Protein AF-R6Z660-F1 (afdb_monomer)

Foldseek 3Di:
DDDDDDDDDDDDDDDDDDDDDDDDDDDDDDDDDDDDDDDDDDDDDDDDDDDDDDDDDDDDDPDDPPVLPVLPDPFDPDFFWKWKFFPPDPVGDIDIWDFQWKWKWFQDDPPDDPVCRVPTDIDTGHGDQLLQDDPVPADAAEFECPPVPQTTKIAMDTPDAFQKKKKFKDANVCRVPSVDHTPDIDMDRPDRTDGDHARIKIWIKGWHDPVCCVVNRMTIITITIHHHHYDDPVVPD

Sequence (237 aa):
MRKRTLTMSLLLLCLAFSASGCRKKSAAAEESRIETETTEENRTGMPEEKPGKSLEAEEETEEERKSTSTFSGQRFTEPPELTLTDSLSSQLNIVSLTSGNYSWKREPDRSQSELEKDQGICIEACGIHPLEQDEEKAEKIHIPDYNQMDGAPYTVSCPVMPDKITVTGWTAENLGKPESPAEETAVYEEGFLIQLKAGMVYELRAVWEEDKLSDRGFSGEAGYIFMTDGTSDTDAE

Nearest PDB structures (foldseek):
  5g56-assembly1_A  TM=3.881E-01  e=1.148E-01  Acetivibrio thermocellus
  5j7c-assembly1_C  TM=4.668E-01  e=4.594E-01  Homo sapiens
  8y31-assembly2_F  TM=3.548E-01  e=1.839E+00  Homo sapiens
  4q7u-assembly1_A  TM=2.023E-01  e=5.276E+00  Discosoma sp.

pLDDT: mean 72.09, std 26.25, range [26.19, 98.12]

Structure (mmCIF, N/CA/C/O backbone):
data_AF-R6Z660-F1
#
_entry.id   AF-R6Z660-F1
#
loop_
_atom_site.group_PDB
_atom_site.id
_atom_site.type_symbol
_atom_site.label_atom_id
_atom_site.label_alt_id
_atom_site.label_comp_id
_atom_site.label_asym_id
_atom_site.label_entity_id
_atom_site.label_seq_id
_atom_site.pdbx_PDB_ins_code
_atom_site.Cartn_x
_atom_site.Cartn_y
_atom_site.Cartn_z
_atom_site.occupancy
_atom_site.B_iso_or_equiv
_atom_site.auth_seq_id
_atom_site.auth_comp_id
_atom_site.auth_asym_id
_atom_site.auth_atom_id
_atom_site.pdbx_PDB_model_num
ATOM 1 N N . MET A 1 1 ? 33.480 40.408 28.318 1.00 41.44 1 MET A N 1
ATOM 2 C CA . MET A 1 1 ? 34.672 39.771 27.710 1.00 41.44 1 MET A CA 1
ATOM 3 C C . MET A 1 1 ? 34.935 38.434 28.399 1.00 41.44 1 MET A C 1
ATOM 5 O O . MET A 1 1 ? 35.269 38.443 29.575 1.00 41.44 1 MET A O 1
ATOM 9 N N . ARG A 1 2 ? 34.772 37.295 27.713 1.00 41.62 2 ARG A N 1
ATOM 10 C CA . ARG A 1 2 ? 35.225 35.974 28.194 1.00 41.62 2 ARG A CA 1
ATOM 11 C C . ARG A 1 2 ? 36.262 35.443 27.204 1.00 41.62 2 ARG A C 1
ATOM 13 O O . ARG A 1 2 ? 36.036 35.505 25.999 1.00 41.62 2 ARG A O 1
ATOM 20 N N . LYS A 1 3 ? 37.424 35.030 27.712 1.00 48.44 3 LYS A N 1
ATOM 21 C CA . LYS A 1 3 ? 38.573 34.617 26.895 1.00 48.44 3 LYS A CA 1
ATOM 22 C C . LYS A 1 3 ? 38.351 33.196 26.373 1.00 48.44 3 LYS A C 1
ATOM 24 O O . LYS A 1 3 ? 37.911 32.337 27.130 1.00 48.44 3 LYS A O 1
ATOM 29 N N . ARG A 1 4 ? 38.669 32.965 25.097 1.00 55.97 4 ARG A N 1
ATOM 30 C CA . ARG A 1 4 ? 38.853 31.617 24.541 1.00 55.97 4 ARG A CA 1
ATOM 31 C C . ARG A 1 4 ? 40.215 31.089 24.996 1.00 55.97 4 ARG A C 1
ATOM 33 O O . ARG A 1 4 ? 41.182 31.850 24.983 1.00 55.97 4 ARG A O 1
ATOM 40 N N . THR A 1 5 ? 40.295 29.802 25.307 1.00 54.34 5 THR A N 1
ATOM 41 C CA . THR A 1 5 ? 41.560 29.064 25.429 1.00 54.34 5 THR A CA 1
ATOM 42 C C . THR A 1 5 ? 41.487 27.838 24.523 1.00 54.34 5 THR A C 1
ATOM 44 O O . THR A 1 5 ? 40.398 27.362 24.207 1.00 54.34 5 THR A O 1
ATOM 47 N N . LEU A 1 6 ? 42.641 27.408 24.024 1.00 45.84 6 LEU A N 1
ATOM 48 C CA . LEU A 1 6 ? 42.793 26.584 22.826 1.00 45.84 6 LEU A CA 1
ATOM 49 C C . LEU A 1 6 ? 43.503 25.255 23.174 1.00 45.84 6 LEU A C 1
ATOM 51 O O . LEU A 1 6 ? 44.203 25.209 24.177 1.00 45.84 6 LEU A O 1
ATOM 55 N N . THR A 1 7 ? 43.397 24.285 22.255 1.00 44.03 7 THR A N 1
ATOM 56 C CA . THR A 1 7 ? 44.303 23.138 21.978 1.00 44.03 7 THR A CA 1
ATOM 57 C C . THR A 1 7 ? 44.160 21.775 22.686 1.00 44.03 7 THR A C 1
ATOM 59 O O . THR A 1 7 ? 43.730 21.641 23.824 1.00 44.03 7 THR A O 1
ATOM 62 N N . MET A 1 8 ? 44.654 20.782 21.921 1.00 39.06 8 MET A N 1
ATOM 63 C CA . MET A 1 8 ? 45.220 19.470 22.287 1.00 39.06 8 MET A CA 1
ATOM 64 C C . MET A 1 8 ? 44.282 18.268 22.476 1.00 39.06 8 MET A C 1
ATOM 66 O O . MET A 1 8 ? 43.997 17.817 23.576 1.00 39.06 8 MET A O 1
ATOM 70 N N . SER A 1 9 ? 43.924 17.685 21.325 1.00 42.34 9 SER A N 1
ATOM 71 C CA . SER A 1 9 ? 44.309 16.316 20.922 1.00 42.34 9 SER A CA 1
ATOM 72 C C . SER A 1 9 ? 44.830 15.370 22.018 1.00 42.34 9 SER A C 1
ATOM 74 O O . SER A 1 9 ? 45.900 15.607 22.581 1.00 42.34 9 SER A O 1
ATOM 76 N N . LEU A 1 10 ? 44.164 14.221 22.172 1.00 46.12 10 LEU A N 1
ATOM 77 C CA . LEU A 1 10 ? 44.784 12.999 22.682 1.00 46.12 10 LEU A CA 1
ATOM 78 C C . LEU A 1 10 ? 44.225 11.770 21.946 1.00 46.12 10 LEU A C 1
ATOM 80 O O . LEU A 1 10 ? 43.080 11.372 22.145 1.00 46.12 10 LEU A O 1
ATOM 84 N N . LEU A 1 11 ? 45.059 11.174 21.095 1.00 47.12 11 LEU A N 1
ATOM 85 C CA . LEU A 1 11 ? 44.859 9.833 20.542 1.00 47.12 11 LEU A CA 1
ATOM 86 C C . LEU A 1 11 ? 45.066 8.804 21.660 1.00 47.12 11 LEU A C 1
ATOM 88 O O . LEU A 1 11 ? 46.094 8.845 22.335 1.00 47.12 11 LEU A O 1
ATOM 92 N N . LEU A 1 12 ? 44.138 7.858 21.824 1.00 48.84 12 LEU A N 1
ATOM 93 C CA . LEU A 1 12 ? 44.331 6.714 22.716 1.00 48.84 12 LEU A CA 1
ATOM 94 C C . LEU A 1 12 ? 43.860 5.423 22.040 1.00 48.84 12 LEU A C 1
ATOM 96 O O . LEU A 1 12 ? 42.677 5.199 21.801 1.00 48.84 12 LEU A O 1
ATOM 100 N N . LEU A 1 13 ? 44.850 4.607 21.685 1.00 43.12 13 LEU A N 1
ATOM 101 C CA . LEU A 1 13 ? 44.735 3.351 20.957 1.00 43.12 13 LEU A CA 1
ATOM 102 C C . LEU A 1 13 ? 44.661 2.192 21.963 1.00 43.12 13 LEU A C 1
ATOM 104 O O . LEU A 1 13 ? 45.653 1.937 22.639 1.00 43.12 13 LEU A O 1
ATOM 108 N N . CYS A 1 14 ? 43.533 1.480 22.042 1.00 35.50 14 CYS A N 1
ATOM 109 C CA . CYS A 1 14 ? 43.388 0.271 22.865 1.00 35.50 14 CYS A CA 1
ATOM 110 C C . CYS A 1 14 ? 42.319 -0.680 22.294 1.00 35.50 14 CYS A C 1
ATOM 112 O O . CYS A 1 14 ? 41.145 -0.542 22.620 1.00 35.50 14 CYS A O 1
ATOM 114 N N . LEU A 1 15 ? 42.722 -1.689 21.515 1.00 40.47 15 LEU A N 1
ATOM 115 C CA . LEU A 1 15 ? 41.955 -2.932 21.357 1.00 40.47 15 LEU A CA 1
ATOM 116 C C . LEU A 1 15 ? 42.919 -4.120 21.346 1.00 40.47 15 LEU A C 1
ATOM 118 O O . LEU A 1 15 ? 43.818 -4.198 20.512 1.00 40.47 15 LEU A O 1
ATOM 122 N N . ALA A 1 16 ? 42.735 -5.028 22.304 1.00 42.47 16 ALA A N 1
ATOM 123 C CA . ALA A 1 16 ? 43.595 -6.180 22.529 1.00 42.47 16 ALA A CA 1
ATOM 124 C C . ALA A 1 16 ? 42.763 -7.382 23.016 1.00 42.47 16 ALA A C 1
ATOM 126 O O . ALA A 1 16 ? 42.064 -7.282 24.016 1.00 42.47 16 ALA A O 1
ATOM 127 N N . PHE A 1 17 ? 42.899 -8.502 22.299 1.00 36.19 17 PHE A N 1
ATOM 128 C CA . PHE A 1 17 ? 42.606 -9.894 22.682 1.00 36.19 17 PHE A CA 1
ATOM 129 C C . PHE A 1 17 ? 41.217 -10.298 23.240 1.00 36.19 17 PHE A C 1
ATOM 131 O O . PHE A 1 17 ? 40.915 -10.165 24.418 1.00 36.19 17 PHE A O 1
ATOM 138 N N . SER A 1 18 ? 40.467 -10.985 22.367 1.00 41.44 18 SER A N 1
ATOM 139 C CA . SER A 1 18 ? 40.064 -12.405 22.503 1.00 41.44 18 SER A CA 1
ATOM 140 C C . SER A 1 18 ? 39.431 -12.936 23.805 1.00 41.44 18 SER A C 1
ATOM 142 O O . SER A 1 18 ? 40.117 -13.037 24.814 1.00 41.44 18 SER A O 1
ATOM 144 N N . ALA A 1 19 ? 38.240 -13.556 23.694 1.00 34.31 19 ALA A N 1
ATOM 145 C CA . ALA A 1 19 ? 38.045 -15.003 23.954 1.00 34.31 19 ALA A CA 1
ATOM 146 C C . ALA A 1 19 ? 36.574 -15.472 23.841 1.00 34.31 19 ALA A C 1
ATOM 148 O O . ALA A 1 19 ? 35.731 -15.043 24.623 1.00 34.31 19 ALA A O 1
ATOM 149 N N . SER A 1 20 ? 36.298 -16.437 22.951 1.00 39.62 20 SER A N 1
ATOM 150 C CA . SER A 1 20 ? 35.425 -17.621 23.154 1.00 39.62 20 SER A CA 1
ATOM 151 C C . SER A 1 20 ? 35.259 -18.372 21.818 1.00 39.62 20 SER A C 1
ATOM 153 O O . SER A 1 20 ? 35.074 -17.737 20.791 1.00 39.62 20 SER A O 1
ATOM 155 N N . GLY A 1 21 ? 35.319 -19.701 21.712 1.00 32.38 21 GLY A N 1
ATOM 156 C CA . GLY A 1 21 ? 35.638 -20.695 22.737 1.00 32.38 21 GLY A CA 1
ATOM 157 C C . GLY A 1 21 ? 34.612 -21.821 22.842 1.00 32.38 21 GLY A C 1
ATOM 158 O O . GLY A 1 21 ? 33.909 -21.896 23.840 1.00 32.38 21 GLY A O 1
ATOM 159 N N . CYS A 1 22 ? 34.588 -22.754 21.885 1.00 36.62 22 CYS A N 1
ATOM 160 C CA . CYS A 1 22 ? 34.112 -24.116 22.151 1.00 36.62 22 CYS A CA 1
ATOM 161 C C . CYS A 1 22 ? 34.829 -25.149 21.272 1.00 36.62 22 CYS A C 1
ATOM 163 O O . CYS A 1 22 ? 35.061 -24.936 20.086 1.00 36.62 22 CYS A O 1
ATOM 165 N N . ARG A 1 23 ? 35.224 -26.267 21.889 1.00 35.16 23 ARG A N 1
ATOM 166 C CA . ARG A 1 23 ? 35.963 -27.378 21.267 1.00 35.16 23 ARG A CA 1
ATOM 167 C C . ARG A 1 23 ? 35.025 -28.558 21.019 1.00 35.16 23 ARG A C 1
ATOM 169 O O . ARG A 1 23 ? 34.218 -28.852 21.895 1.00 35.16 23 ARG A O 1
ATOM 176 N N . LYS A 1 24 ? 35.277 -29.340 19.962 1.00 30.77 24 LYS A N 1
ATOM 177 C CA . LYS A 1 24 ? 35.086 -30.806 19.963 1.00 30.77 24 LYS A CA 1
ATOM 178 C C . LYS A 1 24 ? 36.003 -31.498 18.931 1.00 30.77 24 LYS A C 1
ATOM 180 O O . LYS A 1 24 ? 35.911 -31.259 17.736 1.00 30.77 24 LYS A O 1
ATOM 185 N N . LYS A 1 25 ? 36.894 -32.351 19.443 1.00 36.19 25 LYS A N 1
ATOM 186 C CA . LYS A 1 25 ? 37.544 -33.538 18.833 1.00 36.19 25 LYS A CA 1
ATOM 187 C C . LYS A 1 25 ? 37.304 -34.670 19.862 1.00 36.19 25 LYS A C 1
ATOM 189 O O . LYS A 1 25 ? 37.118 -34.326 21.028 1.00 36.19 25 LYS A O 1
ATOM 194 N N . SER A 1 26 ? 37.305 -35.979 19.604 1.00 33.41 26 SER A N 1
ATOM 195 C CA . SER A 1 26 ? 37.478 -36.857 18.419 1.00 33.41 26 SER A CA 1
ATOM 196 C C . SER A 1 26 ? 36.407 -37.992 18.522 1.00 33.41 26 SER A C 1
ATOM 198 O O . SER A 1 26 ? 35.461 -37.796 19.277 1.00 33.41 26 SER A O 1
ATOM 200 N N . ALA A 1 27 ? 36.395 -39.160 17.859 1.00 30.28 27 ALA A N 1
ATOM 201 C CA . ALA A 1 27 ? 37.333 -39.907 16.998 1.00 30.28 27 ALA A CA 1
ATOM 202 C C . ALA A 1 27 ? 36.534 -40.743 15.948 1.00 30.28 27 ALA A C 1
ATOM 204 O O . ALA A 1 27 ? 35.311 -40.752 16.012 1.00 30.28 27 ALA A O 1
ATOM 205 N N . ALA A 1 28 ? 37.123 -41.192 14.832 1.00 31.48 28 ALA A N 1
ATOM 206 C CA . ALA A 1 28 ? 37.776 -42.499 14.573 1.00 31.48 28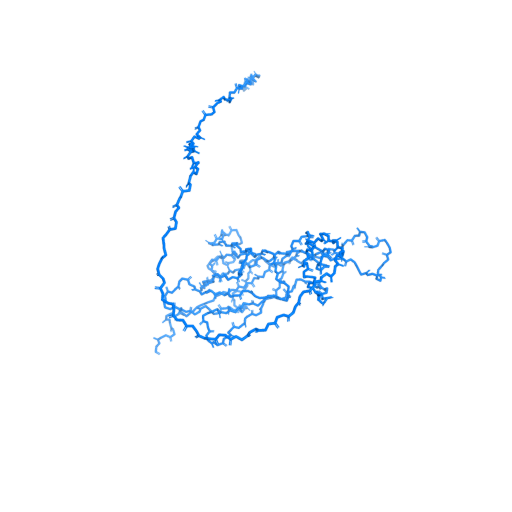 ALA A CA 1
ATOM 207 C C . ALA A 1 28 ? 36.855 -43.743 14.622 1.00 31.48 28 ALA A C 1
ATOM 209 O O . ALA A 1 28 ? 36.036 -43.889 15.523 1.00 31.48 28 ALA A O 1
ATOM 210 N N . ALA A 1 29 ? 37.014 -44.617 13.622 1.00 34.31 29 ALA A N 1
ATOM 211 C CA . ALA A 1 29 ? 36.163 -45.770 13.315 1.00 34.31 29 ALA A CA 1
ATOM 212 C C . ALA A 1 29 ? 36.739 -47.101 13.825 1.00 34.31 29 ALA A C 1
ATOM 214 O O . ALA A 1 29 ? 37.948 -47.187 14.013 1.00 34.31 29 ALA A O 1
ATOM 215 N N . GLU A 1 30 ? 35.902 -48.145 13.904 1.00 32.78 30 GLU A N 1
ATOM 216 C CA . GLU A 1 30 ? 36.299 -49.516 13.539 1.00 32.78 30 GLU A CA 1
ATOM 217 C C . GLU A 1 30 ? 35.074 -50.389 13.191 1.00 32.78 30 GLU A C 1
ATOM 219 O O . GLU A 1 30 ? 33.939 -50.061 13.542 1.00 32.78 30 GLU A O 1
ATOM 224 N N . GLU A 1 31 ? 35.303 -51.471 12.445 1.00 33.16 31 GLU A N 1
ATOM 225 C CA . GLU A 1 31 ? 34.290 -52.443 12.009 1.00 33.16 31 GLU A CA 1
ATOM 226 C C . GLU A 1 31 ? 33.792 -53.339 13.164 1.00 33.16 31 GLU A C 1
ATOM 228 O O . GLU A 1 31 ? 34.495 -53.550 14.151 1.00 33.16 31 GLU A O 1
ATOM 233 N N . SER A 1 32 ? 32.645 -54.013 12.996 1.00 30.23 32 SER A N 1
ATOM 234 C CA . SER A 1 32 ? 32.681 -55.475 12.775 1.00 30.23 32 SER A CA 1
ATOM 235 C C . SER A 1 32 ? 31.311 -56.174 12.710 1.00 30.23 32 SER A C 1
ATOM 237 O O . SER A 1 32 ? 30.398 -55.916 13.485 1.00 30.23 32 SER A O 1
ATOM 239 N N . ARG A 1 33 ? 31.295 -57.176 11.820 1.00 30.38 33 ARG A N 1
ATOM 240 C CA . ARG A 1 33 ? 30.637 -58.491 11.913 1.00 30.38 33 ARG A CA 1
ATOM 241 C C . ARG A 1 33 ? 29.116 -58.633 11.722 1.00 30.38 33 ARG A C 1
ATOM 243 O O . ARG A 1 33 ? 28.281 -58.171 12.486 1.00 30.38 33 ARG A O 1
ATOM 250 N N . ILE A 1 34 ? 28.833 -59.438 10.701 1.00 33.38 34 ILE A N 1
ATOM 251 C CA . ILE A 1 34 ? 27.563 -60.034 10.282 1.00 33.38 34 ILE A CA 1
ATOM 252 C C . ILE A 1 34 ? 27.260 -61.278 11.132 1.00 33.38 34 ILE A C 1
ATOM 254 O O . ILE A 1 34 ? 28.178 -62.066 11.361 1.00 33.38 34 ILE A O 1
ATOM 258 N N . GLU A 1 35 ? 25.985 -61.530 11.447 1.00 33.94 35 GLU A N 1
ATOM 259 C CA . GLU A 1 35 ? 25.430 -62.892 11.538 1.00 33.94 35 GLU A CA 1
ATOM 260 C C . GLU A 1 35 ? 24.076 -62.962 10.806 1.00 33.94 35 GLU A C 1
ATOM 262 O O . GLU A 1 35 ? 23.345 -61.973 10.721 1.00 33.94 35 GLU A O 1
ATOM 267 N N . THR A 1 36 ? 23.786 -64.122 10.212 1.00 28.66 36 THR A N 1
ATOM 268 C CA . THR A 1 36 ? 22.670 -64.378 9.284 1.00 28.66 36 THR A CA 1
ATOM 269 C C . THR A 1 36 ? 22.089 -65.770 9.515 1.00 28.66 36 THR A C 1
ATOM 271 O O . THR A 1 36 ? 22.847 -66.732 9.429 1.00 28.66 36 THR A O 1
ATOM 274 N N . GLU A 1 37 ? 20.766 -65.882 9.641 1.00 31.95 37 GLU A N 1
ATOM 275 C CA . GLU A 1 37 ? 19.977 -67.087 9.316 1.00 31.95 37 GLU A CA 1
ATOM 276 C C . GLU A 1 37 ? 18.647 -66.589 8.697 1.00 31.95 37 GLU A C 1
ATOM 278 O O . GLU A 1 37 ? 18.004 -65.723 9.285 1.00 31.95 37 GLU A O 1
ATOM 283 N N . THR A 1 38 ? 18.257 -66.825 7.435 1.00 27.64 38 THR A N 1
ATOM 284 C CA . THR A 1 38 ? 18.084 -68.034 6.587 1.00 27.64 38 THR A CA 1
ATOM 285 C C . THR A 1 38 ? 16.811 -68.847 6.844 1.00 27.64 38 THR A C 1
ATOM 287 O O . THR A 1 38 ? 16.780 -69.637 7.777 1.00 27.64 38 THR A O 1
ATOM 290 N N . THR A 1 39 ? 15.843 -68.701 5.925 1.00 26.19 39 THR A N 1
ATOM 291 C CA . THR A 1 39 ? 14.950 -69.737 5.343 1.00 26.19 39 THR A CA 1
ATOM 292 C C . THR A 1 39 ? 14.470 -69.134 4.001 1.00 26.19 39 THR A C 1
ATOM 294 O O . THR A 1 39 ? 13.865 -68.067 4.019 1.00 26.19 39 THR A O 1
ATOM 297 N N . GLU A 1 40 ? 14.978 -69.519 2.821 1.00 35.56 40 GLU A N 1
ATOM 298 C CA . GLU A 1 40 ? 14.576 -70.682 1.987 1.00 35.56 40 GLU A CA 1
ATOM 299 C C . GLU A 1 40 ? 13.073 -70.702 1.599 1.00 35.56 40 GLU A C 1
ATOM 301 O O . GLU A 1 40 ? 12.216 -70.422 2.424 1.00 35.56 40 GLU A O 1
ATOM 306 N N . GLU A 1 41 ? 12.639 -71.016 0.369 1.00 32.22 41 GLU A N 1
ATOM 307 C CA . GLU A 1 41 ? 13.339 -71.310 -0.895 1.00 32.22 41 GLU A CA 1
ATOM 308 C C . GLU A 1 41 ? 12.363 -71.146 -2.098 1.00 32.22 41 GLU A C 1
ATOM 310 O O . GLU A 1 41 ? 11.154 -71.309 -1.944 1.00 32.22 41 GLU A O 1
ATOM 315 N N . ASN A 1 42 ? 12.932 -70.999 -3.307 1.00 27.30 42 ASN A N 1
ATOM 316 C CA . ASN A 1 42 ? 12.422 -71.476 -4.614 1.00 27.30 42 ASN A CA 1
ATOM 317 C C . ASN A 1 42 ? 11.290 -70.678 -5.332 1.00 27.30 42 ASN A C 1
ATOM 319 O O . ASN A 1 42 ? 10.367 -70.178 -4.710 1.00 27.30 42 ASN A O 1
ATOM 323 N N . ARG A 1 43 ? 11.258 -70.538 -6.676 1.00 30.52 43 ARG A N 1
ATOM 324 C CA . ARG A 1 43 ? 11.961 -71.294 -7.739 1.00 30.52 43 ARG A CA 1
ATOM 325 C C . ARG A 1 43 ? 12.162 -70.502 -9.054 1.00 30.52 43 ARG A C 1
ATOM 327 O O . ARG A 1 43 ? 11.196 -70.138 -9.709 1.00 30.52 43 ARG A O 1
ATOM 334 N N . THR A 1 44 ? 13.436 -70.323 -9.420 1.00 26.69 44 THR A N 1
ATOM 335 C CA . THR A 1 44 ? 14.085 -70.568 -10.738 1.00 26.69 44 THR A CA 1
ATOM 336 C C . THR A 1 44 ? 13.491 -70.034 -12.059 1.00 26.69 44 THR A C 1
ATOM 338 O O . THR A 1 44 ? 12.403 -70.426 -12.468 1.00 26.69 44 THR A O 1
ATOM 341 N N . GLY A 1 45 ? 14.324 -69.324 -12.842 1.00 28.94 45 GLY A N 1
ATOM 342 C CA . GLY A 1 45 ? 14.076 -69.049 -14.269 1.00 28.94 45 GLY A CA 1
ATOM 343 C C . GLY A 1 45 ? 15.096 -68.118 -14.952 1.00 28.94 45 GLY A C 1
ATOM 344 O O . GLY A 1 45 ? 14.766 -66.981 -15.261 1.00 28.94 45 GLY A O 1
ATOM 345 N N . MET A 1 46 ? 16.318 -68.596 -15.21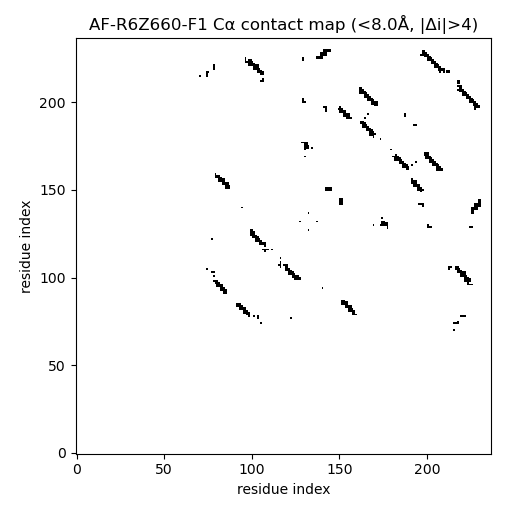1 1.00 36.62 46 MET A N 1
ATOM 346 C CA . MET A 1 46 ? 17.331 -67.959 -16.087 1.00 36.62 46 MET A CA 1
ATOM 347 C C . MET A 1 46 ? 17.873 -69.040 -17.051 1.00 36.62 46 MET A C 1
ATOM 349 O O . MET A 1 46 ? 17.739 -70.218 -16.698 1.00 36.62 46 MET A O 1
ATOM 353 N N . PRO A 1 47 ? 18.439 -68.712 -18.238 1.00 45.28 47 PRO A N 1
ATOM 354 C CA . PRO A 1 47 ? 19.857 -68.301 -18.279 1.00 45.28 47 PRO A CA 1
ATOM 355 C C . PRO A 1 47 ? 20.306 -67.359 -19.438 1.00 45.28 47 PRO A C 1
ATOM 357 O O . PRO A 1 47 ? 19.579 -67.169 -20.404 1.00 45.28 47 PRO A O 1
ATOM 360 N N . GLU A 1 48 ? 21.557 -66.870 -19.315 1.00 30.30 48 GLU A N 1
ATOM 361 C CA . GLU A 1 48 ? 22.537 -66.515 -20.387 1.00 30.30 48 GLU A CA 1
ATOM 362 C C . GLU A 1 48 ? 22.220 -65.348 -21.377 1.00 30.30 48 GLU A C 1
ATOM 364 O O . GLU A 1 48 ? 21.071 -65.050 -21.668 1.00 30.30 48 GLU A O 1
ATOM 369 N N . GLU A 1 49 ? 23.176 -64.562 -21.912 1.00 28.25 49 GLU A N 1
ATOM 370 C CA . GLU A 1 49 ? 24.656 -64.570 -21.838 1.00 28.25 49 GLU A CA 1
ATOM 371 C C . GLU A 1 49 ? 25.272 -63.140 -22.000 1.00 28.25 49 GLU A C 1
ATOM 373 O O . GLU A 1 49 ? 24.586 -62.179 -22.344 1.00 28.25 49 GLU A O 1
ATOM 378 N N . LYS A 1 5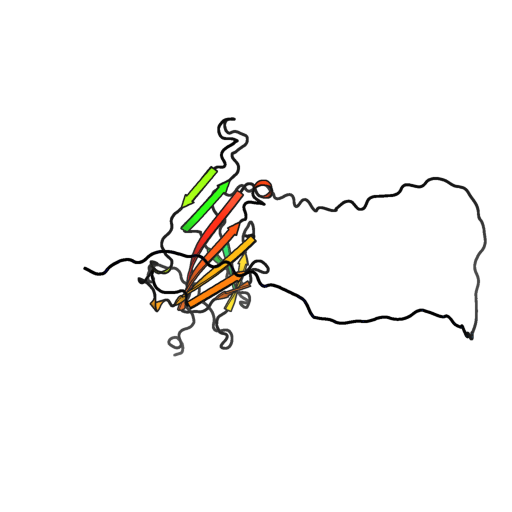0 ? 26.583 -62.988 -21.741 1.00 31.77 50 LYS A N 1
ATOM 379 C CA . LYS A 1 50 ? 27.450 -61.779 -21.926 1.00 31.77 50 LYS A CA 1
ATOM 380 C C . LYS A 1 50 ? 28.408 -62.011 -23.142 1.00 31.77 50 LYS A C 1
ATOM 382 O O . LYS A 1 50 ? 28.266 -63.077 -23.732 1.00 31.77 50 LYS A O 1
ATOM 387 N N . PRO A 1 51 ? 29.446 -61.190 -23.501 1.00 38.69 51 PRO A N 1
ATOM 388 C CA . PRO A 1 51 ? 29.882 -59.830 -23.078 1.00 38.69 51 PRO A CA 1
ATOM 389 C C . PRO A 1 51 ? 30.336 -58.843 -24.216 1.00 38.69 51 PRO A C 1
ATOM 391 O O . PRO A 1 51 ? 30.637 -59.244 -25.334 1.00 38.69 51 PRO A O 1
ATOM 394 N N . GLY A 1 52 ? 30.614 -57.574 -23.853 1.00 26.42 52 GLY A N 1
ATOM 395 C CA . GLY A 1 52 ? 31.594 -56.680 -24.531 1.00 26.42 52 GLY A CA 1
ATOM 396 C C . GLY A 1 52 ? 31.033 -55.669 -25.560 1.00 26.42 52 GLY A C 1
ATOM 397 O O . GLY A 1 52 ? 30.006 -55.930 -26.164 1.00 26.42 52 GLY A O 1
ATOM 398 N N . LYS A 1 53 ? 31.660 -54.504 -25.830 1.00 28.33 53 LYS A N 1
ATOM 399 C CA . LYS A 1 53 ? 32.975 -53.985 -25.386 1.00 28.33 53 LYS A CA 1
ATOM 400 C C . LYS A 1 53 ? 33.128 -52.452 -25.631 1.00 28.33 53 LYS A C 1
ATOM 402 O O . LYS A 1 53 ? 33.119 -52.043 -26.781 1.00 28.33 53 LYS A O 1
ATOM 407 N N . SER A 1 54 ? 33.405 -51.696 -24.553 1.00 28.27 54 SER A N 1
ATOM 408 C CA . SER A 1 54 ? 34.164 -50.414 -24.431 1.00 28.27 54 SER A CA 1
ATOM 409 C C . SER A 1 54 ? 33.784 -49.114 -25.181 1.00 28.27 54 SER A C 1
ATOM 411 O O . SER A 1 54 ? 33.433 -49.159 -26.351 1.00 28.27 54 SER A O 1
ATOM 413 N N . LEU A 1 55 ? 34.153 -47.990 -24.530 1.00 31.48 55 LEU A N 1
ATOM 414 C CA . LEU A 1 55 ? 34.236 -46.587 -25.005 1.00 31.48 55 LEU A CA 1
ATOM 415 C C . LEU A 1 55 ? 32.874 -45.860 -25.086 1.00 31.48 55 LEU A C 1
ATOM 417 O O . LEU A 1 55 ? 31.889 -46.466 -25.487 1.00 31.48 55 LEU A O 1
ATOM 421 N N . GLU A 1 56 ? 32.724 -44.600 -24.664 1.00 34.12 56 GLU A N 1
ATOM 422 C CA . GLU A 1 56 ? 33.697 -43.579 -24.216 1.00 34.12 56 GLU A CA 1
ATOM 423 C C . GLU A 1 56 ? 33.126 -42.756 -23.035 1.00 34.12 56 GLU A C 1
ATOM 425 O O . GLU A 1 56 ? 31.963 -42.927 -22.670 1.00 34.12 56 GLU A O 1
ATOM 430 N N . ALA A 1 57 ? 33.953 -41.925 -22.393 1.00 38.09 57 ALA A N 1
ATOM 431 C CA . ALA A 1 57 ? 33.543 -41.073 -21.274 1.00 38.09 57 ALA A CA 1
ATOM 432 C C . ALA A 1 57 ? 33.307 -39.634 -21.745 1.00 38.09 57 ALA A C 1
ATOM 434 O O . ALA A 1 57 ? 34.166 -39.088 -22.431 1.00 38.09 57 ALA A O 1
ATOM 435 N N . GLU A 1 58 ? 32.214 -39.015 -21.298 1.00 38.50 58 GLU A N 1
ATOM 436 C CA . GLU A 1 58 ? 32.075 -37.558 -21.252 1.00 38.50 58 GLU A CA 1
ATOM 437 C C . GLU A 1 58 ? 31.566 -37.159 -19.859 1.00 38.50 58 GLU A C 1
ATOM 439 O O . GLU A 1 58 ? 30.735 -37.842 -19.253 1.00 38.50 58 GLU A O 1
ATOM 444 N N . GLU A 1 59 ? 32.171 -36.102 -19.331 1.00 32.53 59 GLU A N 1
ATOM 445 C CA . GLU A 1 59 ? 32.078 -35.595 -17.963 1.00 32.53 59 GLU A CA 1
ATOM 446 C C . GLU A 1 59 ? 31.587 -34.140 -18.046 1.00 32.53 59 GLU A C 1
ATOM 448 O O . GLU A 1 59 ? 31.889 -33.462 -19.027 1.00 32.53 59 GLU A O 1
ATOM 453 N N . GLU A 1 60 ? 30.892 -33.660 -17.007 1.00 32.19 60 GLU A N 1
ATOM 454 C CA . GLU A 1 60 ? 30.425 -32.263 -16.865 1.00 32.19 60 GLU A CA 1
ATOM 455 C C . GLU A 1 60 ? 29.316 -31.835 -17.879 1.00 32.19 60 GLU A C 1
ATOM 457 O O . GLU A 1 60 ? 29.167 -32.403 -18.954 1.00 32.19 60 GLU A O 1
ATOM 462 N N . THR A 1 61 ? 28.412 -30.887 -17.603 1.00 30.00 61 THR A N 1
ATOM 463 C CA . THR A 1 61 ? 28.258 -29.940 -16.484 1.00 30.00 61 THR A CA 1
ATOM 464 C C . THR A 1 61 ? 26.815 -29.910 -15.948 1.00 30.00 61 THR A C 1
ATOM 466 O O . THR A 1 61 ? 25.841 -29.999 -16.697 1.00 30.00 61 THR A O 1
ATOM 469 N N . GLU A 1 62 ? 26.659 -29.678 -14.640 1.00 44.91 62 GLU A N 1
ATOM 470 C CA . GLU A 1 62 ? 25.418 -29.123 -14.083 1.00 44.91 62 GLU A CA 1
ATOM 471 C C . GLU A 1 62 ? 25.374 -27.605 -14.340 1.00 44.91 62 GLU A C 1
ATOM 473 O O . GLU A 1 62 ? 25.692 -26.817 -13.452 1.00 44.91 62 GLU A O 1
ATOM 478 N N . GLU A 1 63 ? 24.965 -27.171 -15.537 1.00 34.06 63 GLU A N 1
ATOM 479 C CA . GLU A 1 63 ? 24.519 -25.783 -15.719 1.00 34.06 63 GLU A CA 1
ATOM 480 C C . GLU A 1 63 ? 23.001 -25.659 -15.561 1.00 34.06 63 GLU A C 1
ATOM 482 O O . GLU A 1 63 ? 22.193 -26.080 -16.390 1.00 34.06 63 GLU A O 1
ATOM 487 N N . GLU A 1 64 ? 22.643 -25.061 -14.427 1.00 39.41 64 GLU A N 1
ATOM 488 C CA . GLU A 1 64 ? 21.684 -23.966 -14.340 1.00 39.41 64 GLU A CA 1
ATOM 489 C C . GLU A 1 64 ? 20.455 -24.077 -15.261 1.00 39.41 64 GLU A C 1
ATOM 491 O O . GLU A 1 64 ? 20.333 -23.422 -16.299 1.00 39.41 64 GLU A O 1
ATOM 496 N N . ARG A 1 65 ? 19.432 -24.802 -14.788 1.00 40.78 65 ARG A N 1
ATOM 497 C CA . ARG A 1 65 ? 18.045 -24.549 -15.213 1.00 40.78 65 ARG A CA 1
ATOM 498 C C . ARG A 1 65 ? 17.570 -23.204 -14.658 1.00 40.78 65 ARG A C 1
ATOM 500 O O . ARG A 1 65 ? 16.644 -23.147 -13.848 1.00 40.78 65 ARG A O 1
ATOM 507 N N . LYS A 1 66 ? 18.193 -22.118 -15.121 1.00 36.50 66 LYS A N 1
ATOM 508 C CA . LYS A 1 66 ? 17.653 -20.768 -15.028 1.00 36.50 66 LYS A CA 1
ATOM 509 C C . LYS A 1 66 ? 16.380 -20.759 -15.853 1.00 36.50 66 LYS A C 1
ATOM 511 O O . LYS A 1 66 ? 16.411 -20.584 -17.068 1.00 36.50 66 LYS A O 1
ATOM 516 N N . SER A 1 67 ? 15.259 -21.003 -15.181 1.00 40.91 67 SER A N 1
ATOM 517 C CA . SER A 1 67 ? 13.929 -20.803 -15.736 1.00 40.91 67 SER A CA 1
ATOM 518 C C . SER A 1 67 ? 13.800 -19.333 -16.109 1.00 40.91 67 SER A C 1
ATOM 520 O O . SER A 1 67 ? 13.401 -18.506 -15.291 1.00 40.91 67 SER A O 1
ATOM 522 N N . THR A 1 68 ? 14.161 -19.004 -17.348 1.00 35.88 68 THR A N 1
ATOM 523 C CA . THR A 1 68 ? 13.837 -17.738 -17.990 1.00 35.88 68 THR A CA 1
ATOM 524 C C . THR A 1 68 ? 12.326 -17.684 -18.128 1.00 35.88 68 THR A C 1
ATOM 526 O O . THR A 1 68 ? 11.745 -18.075 -19.137 1.00 35.88 68 THR A O 1
ATOM 529 N N . SER A 1 69 ? 11.683 -17.230 -17.051 1.00 41.34 69 SER A N 1
ATOM 530 C CA . SER A 1 69 ? 10.303 -16.783 -17.075 1.00 41.34 69 SER A CA 1
ATOM 531 C C . SER A 1 69 ? 10.213 -15.739 -18.176 1.00 41.34 69 SER A C 1
ATOM 533 O O . SER A 1 69 ? 10.766 -14.645 -18.053 1.00 41.34 69 SER A O 1
ATOM 535 N N . THR A 1 70 ? 9.594 -16.114 -19.294 1.00 37.72 70 THR A N 1
ATOM 536 C CA . THR A 1 70 ? 9.380 -15.225 -20.432 1.00 37.72 70 THR A CA 1
ATOM 537 C C . THR A 1 70 ? 8.316 -14.215 -20.027 1.00 37.72 70 THR A C 1
ATOM 539 O O . THR A 1 70 ? 7.141 -14.358 -20.364 1.00 37.72 70 THR A O 1
ATOM 542 N N . PHE A 1 71 ? 8.733 -13.213 -19.251 1.00 47.66 71 PHE A N 1
ATOM 543 C CA . PHE A 1 71 ? 7.890 -12.111 -18.830 1.00 47.66 71 PHE A CA 1
ATOM 544 C C . PHE A 1 71 ? 7.398 -11.384 -20.081 1.00 47.66 71 PHE A C 1
ATOM 546 O O . PHE A 1 71 ? 8.178 -10.836 -20.864 1.00 47.66 71 PHE A O 1
ATOM 553 N N . SER A 1 72 ? 6.090 -11.443 -20.318 1.00 42.88 72 SER A N 1
ATOM 554 C CA . SER A 1 72 ? 5.480 -11.016 -21.571 1.00 42.88 72 SER A CA 1
ATOM 555 C C . SER A 1 72 ? 5.336 -9.495 -21.650 1.00 42.88 72 SER A C 1
ATOM 557 O O . SER A 1 72 ? 4.227 -8.975 -21.590 1.00 42.88 72 SER A O 1
ATOM 559 N N . GLY A 1 73 ? 6.459 -8.792 -21.819 1.00 50.56 73 GLY A N 1
ATOM 560 C CA . GLY A 1 73 ? 6.568 -7.505 -22.520 1.00 50.56 73 GLY A CA 1
ATOM 561 C C . GLY A 1 73 ? 5.745 -6.312 -22.018 1.00 50.56 73 GLY A C 1
ATOM 562 O O . GLY A 1 73 ? 5.741 -5.281 -22.693 1.00 50.56 73 GLY A O 1
ATOM 563 N N . GLN A 1 74 ? 5.051 -6.410 -20.882 1.00 58.41 74 GLN A N 1
ATOM 564 C CA . GLN A 1 74 ? 4.198 -5.338 -20.377 1.00 58.41 74 GLN A CA 1
ATOM 565 C C . GLN A 1 74 ? 5.058 -4.241 -19.739 1.00 58.41 74 GLN A C 1
ATOM 567 O O . GLN A 1 74 ? 5.361 -4.252 -18.550 1.00 58.41 74 GLN A O 1
ATOM 572 N N . ARG A 1 75 ? 5.476 -3.285 -20.572 1.00 64.88 75 ARG A N 1
ATOM 573 C CA . ARG A 1 75 ? 6.181 -2.074 -20.146 1.00 64.88 75 ARG A CA 1
ATOM 574 C C . ARG A 1 75 ? 5.203 -1.127 -19.465 1.00 64.88 75 ARG A C 1
ATOM 576 O O . ARG A 1 75 ? 4.387 -0.492 -20.128 1.00 64.88 75 ARG A O 1
ATOM 583 N N . PHE A 1 76 ? 5.308 -1.014 -18.149 1.00 73.00 76 PHE A N 1
ATOM 584 C CA . PHE A 1 76 ? 4.400 -0.194 -17.359 1.00 73.00 76 PHE A CA 1
ATOM 585 C C . PHE A 1 76 ? 4.664 1.314 -17.538 1.00 73.00 76 PHE A C 1
ATOM 587 O O . PHE A 1 76 ? 5.770 1.809 -17.289 1.00 73.00 76 PHE A O 1
ATOM 594 N N . THR A 1 77 ? 3.621 2.013 -18.012 1.00 81.88 77 THR A N 1
ATOM 595 C CA . THR A 1 77 ? 3.421 3.480 -18.142 1.00 81.88 77 THR A CA 1
ATOM 596 C C . THR A 1 77 ? 3.789 4.293 -16.898 1.00 81.88 77 THR A C 1
ATOM 598 O O . THR A 1 77 ? 4.365 5.379 -16.959 1.00 81.88 77 THR A O 1
ATOM 601 N N . GLU A 1 78 ? 3.449 3.689 -15.777 1.00 88.00 78 GLU A N 1
ATOM 602 C CA . GLU A 1 78 ? 3.238 4.227 -14.439 1.00 88.00 78 GLU A CA 1
ATOM 603 C C . GLU A 1 78 ? 3.192 3.004 -13.498 1.00 88.00 78 GLU A C 1
ATOM 605 O O . GLU A 1 78 ? 3.171 1.874 -14.007 1.00 88.00 78 GLU A O 1
ATOM 610 N N . PRO A 1 79 ? 3.178 3.161 -12.168 1.00 91.75 79 PRO A N 1
ATOM 611 C CA . PRO A 1 79 ? 3.067 2.018 -11.271 1.00 91.75 79 PRO A CA 1
ATOM 612 C C . PRO A 1 79 ? 1.810 1.176 -11.550 1.00 91.75 79 PRO A C 1
ATOM 614 O O . PRO A 1 79 ? 0.746 1.736 -11.823 1.00 91.75 79 PRO A O 1
ATOM 617 N N . PRO A 1 80 ? 1.906 -0.163 -11.495 1.00 93.00 80 PRO A N 1
ATOM 618 C CA . PRO A 1 80 ? 0.753 -1.039 -11.671 1.00 93.00 80 PRO A CA 1
ATOM 619 C C . PRO A 1 80 ? -0.266 -0.871 -10.535 1.00 93.00 80 PRO A C 1
ATOM 621 O O . PRO A 1 80 ? 0.101 -0.632 -9.390 1.00 93.00 80 PRO A O 1
ATOM 624 N N . GLU A 1 81 ? -1.548 -1.070 -10.836 1.00 95.12 81 GLU A N 1
ATOM 625 C CA . GLU A 1 81 ? -2.592 -1.167 -9.810 1.00 95.12 81 GLU A CA 1
ATOM 626 C C . GLU A 1 81 ? -2.304 -2.339 -8.854 1.00 95.12 81 GLU A C 1
ATOM 628 O O . GLU A 1 81 ? -1.968 -3.446 -9.294 1.00 95.12 81 GLU A O 1
ATOM 633 N N . LEU A 1 82 ? -2.447 -2.096 -7.549 1.00 95.44 82 LEU A N 1
ATOM 634 C CA . LEU A 1 82 ? -2.411 -3.142 -6.529 1.00 95.44 82 LEU A CA 1
ATOM 635 C C . LEU A 1 82 ? -3.828 -3.590 -6.197 1.00 95.44 82 LEU A C 1
ATOM 637 O O . LEU A 1 82 ? -4.762 -2.797 -6.211 1.00 95.44 82 LEU A O 1
ATOM 641 N N . THR A 1 83 ? -3.979 -4.853 -5.820 1.00 96.69 83 THR A N 1
ATOM 642 C CA . THR A 1 83 ? -5.237 -5.385 -5.293 1.00 96.69 83 THR A CA 1
ATOM 643 C C . THR A 1 83 ? -5.028 -5.935 -3.892 1.00 96.69 83 THR A C 1
ATOM 645 O O . THR A 1 83 ? -4.063 -6.656 -3.637 1.00 96.69 83 THR A O 1
ATOM 648 N N . LEU A 1 84 ? -5.931 -5.590 -2.978 1.00 96.81 84 LEU A N 1
ATOM 649 C CA . LEU A 1 84 ? -6.011 -6.148 -1.634 1.00 96.81 84 LEU A CA 1
ATOM 650 C C . LEU A 1 84 ? -7.157 -7.153 -1.591 1.00 96.81 84 LEU A C 1
ATOM 652 O O . LEU A 1 84 ? -8.288 -6.809 -1.926 1.00 96.81 84 LEU A O 1
ATOM 656 N N . THR A 1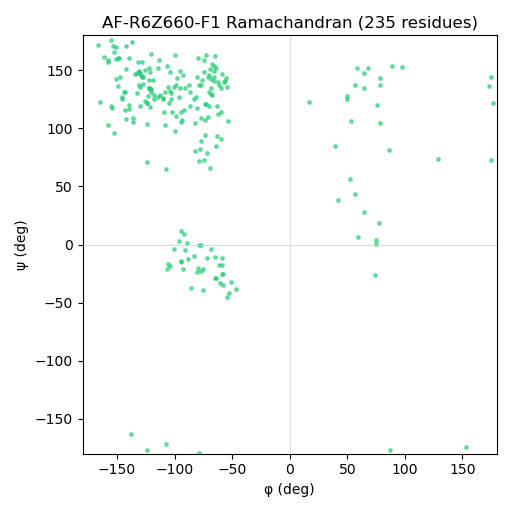 85 ? -6.873 -8.385 -1.174 1.00 96.00 85 THR A N 1
ATOM 657 C CA . THR A 1 85 ? -7.893 -9.427 -0.976 1.00 96.00 85 THR A CA 1
ATOM 658 C C . THR A 1 85 ? -7.927 -9.841 0.485 1.00 96.00 85 THR A C 1
ATOM 660 O O . THR A 1 85 ? -6.894 -10.231 1.029 1.00 96.00 85 THR A O 1
ATOM 663 N N . ASP A 1 86 ? -9.097 -9.776 1.117 1.00 94.88 86 ASP A N 1
ATOM 664 C CA . ASP A 1 86 ? -9.285 -10.293 2.476 1.00 94.88 86 ASP A CA 1
ATOM 665 C C . ASP A 1 86 ? -9.059 -11.813 2.483 1.00 94.88 86 ASP A C 1
ATOM 667 O O . ASP A 1 86 ? -9.752 -12.563 1.791 1.00 94.88 86 ASP A O 1
ATOM 671 N N . SER A 1 87 ? -8.069 -12.266 3.256 1.00 92.69 87 SER A N 1
ATOM 672 C CA . SER A 1 87 ? -7.614 -13.663 3.249 1.00 92.69 87 SER A CA 1
ATOM 673 C C . SER A 1 87 ? -8.469 -14.585 4.129 1.00 92.69 87 SER A C 1
ATOM 675 O O . SER A 1 87 ? -8.294 -15.804 4.082 1.00 92.69 87 SER A O 1
ATOM 677 N N . LEU A 1 88 ? -9.371 -14.023 4.941 1.00 92.62 88 LEU A N 1
ATOM 678 C CA . LEU A 1 88 ? -10.327 -14.751 5.783 1.00 92.62 88 LEU A CA 1
ATOM 679 C C . LEU A 1 88 ? -11.757 -14.691 5.217 1.00 92.62 88 LEU A C 1
ATOM 681 O O . LEU A 1 88 ? -12.603 -15.511 5.585 1.00 92.62 88 LEU A O 1
ATOM 685 N N . SER A 1 89 ? -12.039 -13.760 4.301 1.00 89.19 89 SER A N 1
ATOM 686 C CA . SER A 1 89 ? -13.339 -13.645 3.641 1.00 89.19 89 SER A CA 1
ATOM 687 C C . SER A 1 89 ? -13.619 -14.788 2.663 1.00 89.19 89 SER A C 1
ATOM 689 O O . SER A 1 89 ? -12.994 -14.932 1.613 1.00 89.19 89 SER A O 1
ATOM 691 N N . SER A 1 90 ? -14.692 -15.534 2.933 1.00 85.12 90 SER A N 1
ATOM 692 C CA . SER A 1 90 ? -15.265 -16.513 1.998 1.00 85.12 90 SER A CA 1
ATOM 693 C C . SER A 1 90 ? -15.922 -15.886 0.755 1.00 85.12 90 SER A C 1
ATOM 695 O O . SER A 1 90 ? -16.413 -16.625 -0.097 1.00 85.12 90 SER A O 1
ATOM 697 N N . GLN A 1 91 ? -16.000 -14.552 0.661 1.00 81.94 91 GLN A N 1
ATOM 698 C CA . GLN A 1 91 ? -16.689 -13.839 -0.425 1.00 81.94 91 GLN A CA 1
ATOM 699 C C . GLN A 1 91 ? -15.742 -13.306 -1.513 1.00 81.94 91 GLN A C 1
ATOM 701 O O . GLN A 1 91 ? -16.230 -12.817 -2.527 1.00 81.94 91 GLN A O 1
ATOM 706 N N . LEU A 1 92 ? -14.416 -13.450 -1.344 1.00 79.25 92 LEU A N 1
ATOM 707 C CA . LEU A 1 92 ? -13.391 -12.888 -2.241 1.00 79.25 92 LEU A CA 1
ATOM 708 C C . LEU A 1 92 ? -13.586 -11.378 -2.466 1.00 79.25 92 LEU A C 1
ATOM 710 O O . LEU A 1 92 ? -13.706 -10.903 -3.594 1.00 79.25 92 LEU A O 1
ATOM 714 N N . ASN A 1 93 ? -13.609 -10.623 -1.366 1.00 85.06 93 ASN A N 1
ATOM 715 C CA . ASN A 1 93 ? -13.641 -9.163 -1.410 1.00 85.06 93 ASN A CA 1
ATOM 716 C C . ASN A 1 93 ? -12.278 -8.648 -1.896 1.00 85.06 93 ASN A C 1
ATOM 718 O O . ASN A 1 93 ? -11.285 -8.761 -1.175 1.00 85.06 93 ASN A O 1
ATOM 722 N N . ILE A 1 94 ? -12.247 -8.111 -3.118 1.00 91.38 94 ILE A N 1
ATOM 723 C CA . ILE A 1 94 ? -11.060 -7.542 -3.765 1.00 91.38 94 ILE A CA 1
ATOM 724 C C . ILE A 1 94 ? -11.237 -6.025 -3.853 1.00 91.38 94 ILE A C 1
ATOM 726 O O . ILE A 1 94 ? -12.232 -5.557 -4.405 1.00 91.38 94 ILE A O 1
ATOM 730 N N . VAL A 1 95 ? -10.261 -5.270 -3.349 1.00 94.56 95 VAL A N 1
ATOM 731 C CA . VAL A 1 95 ? -10.189 -3.808 -3.479 1.00 94.56 95 VAL A CA 1
ATOM 732 C C . VAL A 1 95 ? -9.006 -3.432 -4.362 1.00 94.56 95 VAL A C 1
ATOM 734 O O . VAL A 1 95 ? -7.885 -3.866 -4.101 1.00 94.56 95 VAL A O 1
ATOM 737 N N . SER A 1 96 ? -9.249 -2.611 -5.380 1.00 95.31 96 SER A N 1
ATOM 738 C CA . SER A 1 96 ? -8.217 -2.038 -6.250 1.00 95.31 96 SER A CA 1
ATOM 739 C C . SER A 1 96 ? -7.656 -0.738 -5.674 1.00 95.31 96 SER A C 1
ATOM 741 O O . SER A 1 96 ? -8.407 0.122 -5.221 1.00 95.31 96 SER A O 1
ATOM 743 N N . LEU A 1 97 ? -6.335 -0.573 -5.737 1.00 94.94 97 LEU A N 1
ATOM 744 C CA . LEU A 1 97 ? -5.601 0.602 -5.278 1.00 94.94 97 LEU A CA 1
ATOM 745 C C . LEU A 1 97 ? -4.749 1.177 -6.412 1.00 94.94 97 LEU A C 1
ATOM 747 O O . LEU A 1 97 ? -3.840 0.521 -6.928 1.00 94.94 97 LEU A O 1
ATOM 751 N N . THR A 1 98 ? -4.992 2.441 -6.746 1.00 93.25 98 THR A N 1
ATOM 752 C CA . THR A 1 98 ? -4.189 3.213 -7.701 1.00 93.25 98 THR A CA 1
ATOM 753 C C . THR A 1 98 ? -3.172 4.085 -6.966 1.00 93.25 98 THR A C 1
ATOM 755 O O . THR A 1 98 ? -3.444 4.611 -5.885 1.00 93.25 98 THR A O 1
ATOM 758 N N . SER A 1 99 ? -1.969 4.235 -7.526 1.00 92.38 99 SER A N 1
ATOM 759 C CA . SER A 1 99 ? -0.952 5.099 -6.920 1.00 92.38 99 SER A CA 1
ATOM 760 C C . SER A 1 99 ? -1.195 6.564 -7.277 1.00 92.38 99 SER A C 1
ATOM 762 O O . SER A 1 99 ? -1.273 6.919 -8.452 1.00 92.38 99 SER A O 1
ATOM 764 N N . GLY A 1 100 ? -1.259 7.422 -6.258 1.00 86.44 100 GLY A N 1
ATOM 765 C CA . GLY A 1 100 ? -1.266 8.878 -6.427 1.00 86.44 100 GLY A CA 1
ATOM 766 C C . GLY A 1 100 ? 0.119 9.525 -6.324 1.00 86.44 100 GLY A C 1
ATOM 767 O O . GLY A 1 100 ? 0.262 10.691 -6.678 1.00 86.44 100 GLY A O 1
ATOM 768 N N . ASN A 1 101 ? 1.124 8.798 -5.824 1.00 91.94 101 ASN A N 1
ATOM 769 C CA . ASN A 1 101 ? 2.453 9.317 -5.499 1.00 91.94 101 ASN A CA 1
ATOM 770 C C . ASN A 1 101 ? 3.535 8.311 -5.912 1.00 91.94 101 ASN A C 1
ATOM 772 O O . ASN A 1 101 ? 3.564 7.216 -5.355 1.00 91.94 101 ASN A O 1
ATOM 776 N N . TYR A 1 102 ? 4.424 8.647 -6.847 1.00 94.31 102 TYR A N 1
ATOM 777 C CA . TYR A 1 102 ? 5.448 7.710 -7.319 1.00 94.31 102 TYR A CA 1
ATOM 778 C C . TYR A 1 102 ? 6.672 8.377 -7.951 1.00 94.31 102 TYR A C 1
ATOM 780 O O . TYR A 1 102 ? 6.588 9.478 -8.495 1.00 94.31 102 TYR A O 1
ATOM 788 N N . SER A 1 103 ? 7.788 7.645 -7.958 1.00 94.31 103 SER A N 1
ATOM 789 C CA . SER A 1 103 ? 8.953 7.903 -8.811 1.00 94.31 103 SER A CA 1
ATOM 790 C C . SER A 1 103 ? 9.248 6.640 -9.620 1.00 94.31 103 SER A C 1
ATOM 792 O O . SER A 1 103 ? 9.421 5.555 -9.064 1.00 94.31 103 SER A O 1
ATOM 794 N N . TRP A 1 104 ? 9.236 6.760 -10.947 1.00 93.44 104 TRP A N 1
ATOM 795 C CA . TRP A 1 104 ? 9.243 5.640 -11.886 1.00 93.44 104 TRP A CA 1
ATOM 796 C C . TRP A 1 104 ? 10.326 5.818 -12.942 1.00 93.44 104 TRP A C 1
ATOM 798 O O . TRP A 1 104 ? 10.453 6.886 -13.535 1.00 93.44 104 TRP A O 1
ATOM 808 N N . LYS A 1 105 ? 11.072 4.755 -13.232 1.00 91.31 105 LYS A N 1
ATOM 809 C CA . LYS A 1 105 ? 12.128 4.713 -14.243 1.00 91.31 105 LYS A CA 1
ATOM 810 C C . LYS A 1 105 ? 11.821 3.615 -15.255 1.00 91.31 105 LYS A C 1
ATOM 812 O O . LYS A 1 105 ? 11.492 2.492 -14.881 1.00 91.31 105 LYS A O 1
ATOM 817 N N . ARG A 1 106 ? 11.968 3.915 -16.545 1.00 86.75 106 ARG A N 1
ATOM 818 C CA . ARG A 1 106 ? 11.807 2.945 -17.640 1.00 86.75 106 ARG A CA 1
ATOM 819 C C . ARG A 1 106 ? 12.974 3.001 -18.612 1.00 86.75 106 ARG A C 1
ATOM 821 O O . ARG A 1 106 ? 13.528 4.071 -18.868 1.00 86.75 106 ARG A O 1
ATOM 828 N N . GLU A 1 107 ? 13.293 1.862 -19.211 1.00 81.56 107 GLU A N 1
ATOM 829 C CA . GLU A 1 107 ? 14.131 1.840 -20.407 1.00 81.56 107 GLU A CA 1
ATOM 830 C C . GLU A 1 107 ? 13.457 2.593 -21.578 1.00 81.56 107 GLU A C 1
ATOM 832 O O . GLU A 1 107 ? 12.240 2.461 -21.776 1.00 81.56 107 GLU A O 1
ATOM 837 N N . PRO A 1 108 ? 14.217 3.365 -22.376 1.00 71.50 108 PRO A N 1
ATOM 838 C CA . PRO A 1 108 ? 13.699 4.022 -23.572 1.00 71.50 108 PRO A CA 1
ATOM 839 C C . PRO A 1 108 ? 13.297 2.990 -24.635 1.00 71.50 108 PRO A C 1
ATOM 841 O O . PRO A 1 108 ? 13.813 1.867 -24.685 1.00 71.50 108 PRO A O 1
ATOM 844 N N . ASP A 1 109 ? 12.358 3.351 -25.512 1.00 68.25 109 ASP A N 1
ATOM 845 C CA . ASP A 1 109 ? 11.938 2.416 -26.555 1.00 68.25 109 ASP A CA 1
ATOM 846 C C . ASP A 1 109 ? 13.002 2.289 -27.659 1.00 68.25 109 ASP A C 1
ATOM 848 O O . ASP A 1 109 ? 13.687 3.245 -28.013 1.00 68.25 109 ASP A O 1
ATOM 852 N N . ARG A 1 110 ? 13.108 1.107 -28.278 1.00 62.25 110 ARG A N 1
ATOM 853 C CA . ARG A 1 110 ? 14.082 0.827 -29.351 1.00 62.25 110 ARG A CA 1
ATOM 854 C C . ARG A 1 110 ? 13.836 1.653 -30.623 1.00 62.25 110 ARG A C 1
ATOM 856 O O . ARG A 1 110 ? 14.682 1.645 -31.515 1.00 62.25 110 ARG A O 1
ATOM 863 N N . SER A 1 111 ? 12.690 2.329 -30.702 1.00 62.25 111 SER A N 1
ATOM 864 C CA . SER A 1 111 ? 12.299 3.269 -31.754 1.00 62.25 111 SER A CA 1
ATOM 865 C C . SER A 1 111 ? 12.728 4.724 -31.491 1.00 62.25 111 SER A C 1
ATOM 867 O O . SER A 1 111 ? 12.670 5.537 -32.414 1.00 62.25 111 SER A O 1
ATOM 869 N N . GLN A 1 112 ? 13.166 5.059 -30.270 1.00 57.47 112 GLN A N 1
ATOM 870 C CA . GLN A 1 112 ? 13.640 6.398 -29.905 1.00 57.47 112 GLN A CA 1
ATOM 871 C C . GLN A 1 112 ? 15.087 6.636 -30.363 1.00 57.47 112 GLN A C 1
ATOM 873 O O . GLN A 1 112 ? 15.827 5.705 -30.707 1.00 57.47 112 GLN A O 1
ATOM 878 N N . SER A 1 113 ? 15.470 7.911 -30.455 1.00 57.44 113 SER A N 1
ATOM 879 C CA . SER A 1 113 ? 16.722 8.319 -31.094 1.00 57.44 113 SER A CA 1
ATOM 880 C C . SER A 1 113 ? 17.948 7.851 -30.305 1.00 57.44 113 SER A C 1
ATOM 882 O O . SER A 1 113 ? 17.892 7.646 -29.095 1.00 57.44 113 SER A O 1
ATOM 884 N N . GLU A 1 114 ? 19.099 7.696 -30.968 1.00 59.47 114 GLU A N 1
ATOM 885 C CA . GLU A 1 114 ? 20.324 7.211 -30.300 1.00 59.47 114 GLU A CA 1
ATOM 886 C C . GLU A 1 114 ? 20.815 8.132 -29.167 1.00 59.47 114 GLU A C 1
ATOM 888 O O . GLU A 1 114 ? 21.567 7.687 -28.309 1.00 59.47 114 GLU A O 1
ATOM 893 N N . LEU A 1 115 ? 20.348 9.385 -29.134 1.00 56.34 115 LEU A N 1
ATOM 894 C CA . LEU A 1 115 ? 20.614 10.362 -28.074 1.00 56.34 115 LEU A CA 1
ATOM 895 C C . LEU A 1 115 ? 19.740 10.159 -26.822 1.00 56.34 115 LEU A C 1
ATOM 897 O O . LEU A 1 115 ? 20.108 10.629 -25.750 1.00 56.34 115 LEU A O 1
ATOM 901 N N . GLU A 1 116 ? 18.607 9.465 -26.944 1.00 53.09 116 GLU A N 1
ATOM 902 C CA . GLU A 1 116 ? 17.676 9.166 -25.842 1.00 53.09 116 GLU A CA 1
ATOM 903 C C . GLU A 1 116 ? 17.952 7.790 -25.211 1.00 53.09 116 GLU A C 1
ATOM 905 O O . GLU A 1 116 ? 17.508 7.519 -24.101 1.00 53.09 116 GLU A O 1
ATOM 910 N N . LYS A 1 117 ? 18.728 6.921 -25.877 1.00 56.16 117 LYS A N 1
ATOM 911 C CA . LYS A 1 117 ? 19.037 5.558 -25.396 1.00 56.16 117 LYS A CA 1
ATOM 912 C C . LYS A 1 117 ? 19.833 5.517 -24.088 1.00 56.16 117 LYS A C 1
ATOM 914 O O . LYS A 1 117 ? 19.705 4.552 -23.343 1.00 56.16 117 LYS A O 1
ATOM 919 N N . ASP A 1 118 ? 20.638 6.544 -23.830 1.00 54.16 118 ASP A N 1
ATOM 920 C CA . ASP A 1 118 ? 21.552 6.628 -22.679 1.00 54.16 118 ASP A CA 1
ATOM 921 C C . ASP A 1 118 ? 20.902 7.291 -21.443 1.00 54.16 118 ASP A C 1
ATOM 923 O O . ASP A 1 118 ? 21.511 7.368 -20.377 1.00 54.16 118 ASP A O 1
ATOM 927 N N . GLN A 1 119 ? 19.661 7.782 -21.568 1.00 61.97 119 GLN A N 1
ATOM 928 C CA . GLN A 1 119 ? 18.904 8.405 -20.480 1.00 61.97 119 GLN A CA 1
ATOM 929 C C . GLN A 1 119 ? 17.565 7.684 -20.309 1.00 61.97 119 GLN A C 1
ATOM 931 O O . GLN A 1 119 ? 16.628 7.878 -21.080 1.00 61.97 119 GLN A O 1
ATOM 936 N N . GLY A 1 120 ? 17.477 6.844 -19.273 1.00 67.88 120 GLY A N 1
ATOM 937 C CA . GLY A 1 120 ? 16.217 6.213 -18.876 1.00 67.88 120 GLY A CA 1
ATOM 938 C C . GLY A 1 120 ? 15.130 7.257 -18.609 1.00 67.88 120 GLY A C 1
ATOM 939 O O . GLY A 1 120 ? 15.405 8.330 -18.072 1.00 67.88 120 GLY A O 1
ATOM 940 N N . ILE A 1 121 ? 13.891 6.940 -18.979 1.00 81.62 121 ILE A N 1
ATOM 941 C CA . ILE A 1 121 ? 12.758 7.850 -18.807 1.00 81.62 121 ILE A CA 1
ATOM 942 C C . ILE A 1 121 ? 12.351 7.824 -17.334 1.00 81.62 121 ILE A C 1
ATOM 944 O O . ILE A 1 121 ? 11.786 6.828 -16.878 1.00 81.62 121 ILE A O 1
ATOM 948 N N . CYS A 1 122 ? 12.623 8.912 -16.613 1.00 85.00 122 CYS A N 1
ATOM 949 C CA . CYS A 1 122 ? 12.127 9.132 -15.257 1.00 85.00 122 CYS A CA 1
ATOM 950 C C . CYS A 1 122 ? 10.790 9.890 -15.290 1.00 85.00 122 CYS A C 1
ATOM 952 O O . CYS A 1 122 ? 10.643 10.869 -16.024 1.00 85.00 122 CYS A O 1
ATOM 954 N N . ILE A 1 123 ? 9.820 9.433 -14.501 1.00 88.19 123 ILE A N 1
ATOM 955 C CA . ILE A 1 123 ? 8.474 9.998 -14.369 1.00 88.19 123 ILE A CA 1
ATOM 956 C C . ILE A 1 123 ? 8.172 10.100 -12.878 1.00 88.19 123 ILE A C 1
ATOM 958 O O . ILE A 1 123 ? 8.327 9.119 -12.156 1.00 88.19 123 ILE A O 1
ATOM 962 N N . GLU A 1 124 ? 7.717 11.262 -12.426 1.00 91.12 124 GLU A N 1
ATOM 963 C CA . GLU A 1 124 ? 7.356 11.489 -11.028 1.00 91.12 124 GLU A CA 1
ATOM 964 C C . GLU A 1 124 ? 5.940 12.055 -10.942 1.00 91.12 124 GLU A C 1
ATOM 966 O O . GLU A 1 124 ? 5.556 12.925 -11.728 1.00 91.12 124 GLU A O 1
ATOM 971 N N . ALA A 1 125 ? 5.174 11.562 -9.974 1.00 91.50 125 ALA A N 1
ATOM 972 C CA . ALA A 1 125 ? 3.877 12.097 -9.594 1.00 91.50 125 ALA A CA 1
ATOM 973 C C . ALA A 1 125 ? 3.905 12.387 -8.094 1.00 91.50 125 ALA A C 1
ATOM 975 O O . ALA A 1 125 ? 4.171 11.488 -7.302 1.00 91.50 125 ALA A O 1
ATOM 976 N N . CYS A 1 126 ? 3.630 13.633 -7.708 1.00 88.31 126 CYS A N 1
ATOM 977 C CA . CYS A 1 126 ? 3.551 14.034 -6.307 1.00 88.31 126 CYS A CA 1
ATOM 978 C C . CYS A 1 126 ? 2.093 13.969 -5.848 1.00 88.31 126 CYS A C 1
ATOM 980 O O . CYS A 1 126 ? 1.291 14.832 -6.218 1.00 88.31 126 CYS A O 1
ATOM 982 N N . GLY A 1 127 ? 1.759 12.948 -5.062 1.00 88.31 127 GLY A N 1
ATOM 983 C CA . GLY A 1 127 ? 0.429 12.805 -4.467 1.00 88.31 127 GLY A CA 1
ATOM 984 C C . GLY A 1 127 ? 0.224 13.690 -3.237 1.00 88.31 127 GLY A C 1
ATOM 985 O O . GLY A 1 127 ? 1.117 14.428 -2.820 1.00 88.31 127 GLY A O 1
ATOM 986 N N . ILE A 1 128 ? -0.966 13.591 -2.642 1.00 90.44 128 ILE A N 1
ATOM 987 C CA . ILE A 1 128 ? -1.262 14.184 -1.329 1.00 90.44 128 ILE A CA 1
ATOM 988 C C . ILE A 1 128 ? -0.605 13.376 -0.203 1.00 90.44 128 ILE A C 1
ATOM 990 O O . ILE A 1 128 ? -0.317 12.189 -0.374 1.00 90.44 128 ILE A O 1
ATOM 994 N N . HIS A 1 129 ? -0.399 13.990 0.961 1.00 91.38 129 HIS A N 1
ATOM 995 C CA . HIS A 1 129 ? 0.015 13.246 2.150 1.00 91.38 129 HIS A CA 1
ATOM 996 C C . HIS A 1 129 ? -1.147 12.361 2.659 1.00 91.38 129 HIS A C 1
ATOM 998 O O . HIS A 1 129 ? -2.296 12.801 2.592 1.00 91.38 129 HIS A O 1
ATOM 1004 N N . PRO A 1 130 ? -0.907 11.160 3.231 1.00 91.75 130 PRO A N 1
ATOM 1005 C CA . PRO A 1 130 ? -1.981 10.286 3.726 1.00 91.75 130 PRO A CA 1
ATOM 1006 C C . PRO A 1 130 ? -2.948 10.988 4.686 1.00 91.75 130 PRO A C 1
ATOM 1008 O O . PRO A 1 130 ? -4.163 10.877 4.560 1.00 91.75 130 PRO A O 1
ATOM 1011 N N . LEU A 1 131 ? -2.409 11.802 5.598 1.00 94.88 131 LEU A N 1
ATOM 1012 C CA . LEU A 1 131 ? -3.204 12.565 6.566 1.00 94.88 131 LEU A CA 1
ATOM 1013 C C . LEU A 1 131 ? -3.901 13.817 5.998 1.00 94.88 131 LEU A C 1
ATOM 1015 O O . LEU A 1 131 ? -4.593 14.507 6.741 1.00 94.88 131 LEU A O 1
ATOM 1019 N N . GLU A 1 132 ? -3.735 14.128 4.713 1.00 93.81 132 GLU A N 1
ATOM 1020 C CA . GLU A 1 132 ? -4.467 15.195 4.010 1.00 93.81 132 GLU A CA 1
AT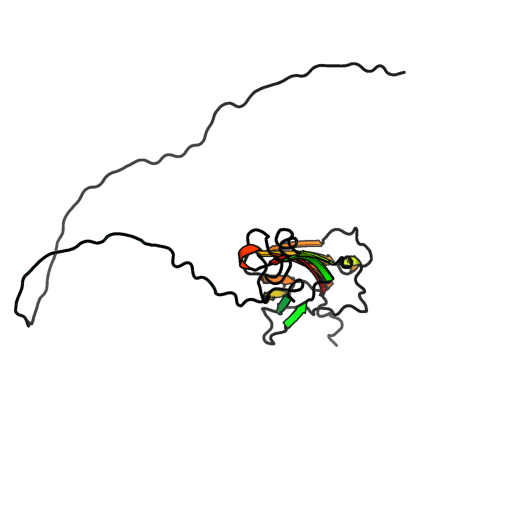OM 1021 C C . GLU A 1 132 ? -5.689 14.658 3.241 1.00 93.81 132 GLU A C 1
ATOM 1023 O O . GLU A 1 132 ? -6.376 15.420 2.558 1.00 93.81 132 GLU A O 1
ATOM 1028 N N . GLN A 1 133 ? -5.972 13.356 3.347 1.00 90.56 133 GLN A N 1
ATOM 1029 C CA . GLN A 1 133 ? -7.109 12.723 2.690 1.00 90.56 133 GLN A CA 1
ATOM 1030 C C . GLN A 1 133 ? -8.457 13.224 3.241 1.00 90.56 133 GLN A C 1
ATOM 1032 O O . GLN A 1 133 ? -8.642 13.436 4.438 1.00 90.56 133 GLN A O 1
ATOM 1037 N N . ASP A 1 134 ? -9.416 13.409 2.335 1.00 89.19 134 ASP A N 1
ATOM 1038 C CA . ASP A 1 134 ? -10.771 13.871 2.636 1.00 89.19 134 ASP A CA 1
ATOM 1039 C C . ASP A 1 134 ? -11.637 12.696 3.114 1.00 89.19 134 ASP A C 1
ATOM 1041 O O . ASP A 1 134 ? -12.045 11.856 2.311 1.00 89.19 134 ASP A O 1
ATOM 1045 N N . GLU A 1 135 ? -11.906 12.625 4.421 1.00 88.06 135 GLU A N 1
ATOM 1046 C CA . GLU A 1 135 ? -12.648 11.515 5.036 1.00 88.06 135 GLU A CA 1
ATOM 1047 C C . GLU A 1 135 ? -14.053 11.306 4.451 1.00 88.06 135 GLU A C 1
ATOM 1049 O O . GLU A 1 135 ? -14.507 10.166 4.355 1.00 88.06 135 GLU A O 1
ATOM 1054 N N . GLU A 1 136 ? -14.744 12.381 4.062 1.00 85.88 136 GLU A N 1
ATOM 1055 C CA . GLU A 1 136 ? -16.116 12.302 3.544 1.00 85.88 136 GLU A CA 1
ATOM 1056 C C . GLU A 1 136 ? -16.164 11.816 2.087 1.00 85.88 136 GLU A C 1
ATOM 1058 O O . GLU A 1 136 ? -17.202 11.336 1.631 1.00 85.88 136 GLU A O 1
ATOM 1063 N N . LYS A 1 137 ? -15.062 11.967 1.338 1.00 86.19 137 LYS A N 1
ATOM 1064 C CA . LYS A 1 137 ? -14.959 11.563 -0.077 1.00 86.19 137 LYS A CA 1
ATOM 1065 C C . LYS A 1 137 ? -14.172 10.277 -0.297 1.00 86.19 137 LYS A C 1
ATOM 1067 O O . LYS A 1 137 ? -14.275 9.705 -1.381 1.00 86.19 137 LYS A O 1
ATOM 1072 N N . ALA A 1 138 ? -13.362 9.859 0.669 1.00 86.19 138 ALA A N 1
ATOM 1073 C CA . ALA A 1 138 ? -12.564 8.650 0.570 1.00 86.19 138 ALA A CA 1
ATOM 1074 C C . ALA A 1 138 ? -13.446 7.396 0.584 1.00 86.19 138 ALA A C 1
ATOM 1076 O O . ALA A 1 138 ? -14.249 7.194 1.494 1.00 86.19 138 ALA A O 1
ATOM 1077 N N . GLU A 1 139 ? -13.236 6.512 -0.390 1.00 88.38 139 GLU A N 1
ATOM 1078 C CA . GLU A 1 139 ? -13.718 5.138 -0.295 1.00 88.38 139 GLU A CA 1
ATOM 1079 C C . GLU A 1 139 ? -12.932 4.420 0.814 1.00 88.38 139 GLU A C 1
ATOM 1081 O O . GLU A 1 139 ? -11.698 4.488 0.865 1.00 88.38 139 GLU A O 1
ATOM 1086 N N . LYS A 1 140 ? -13.654 3.789 1.745 1.00 94.12 140 LYS A N 1
ATOM 1087 C CA . LYS A 1 140 ? -13.084 3.108 2.910 1.00 94.12 140 LYS A CA 1
ATOM 1088 C C . LYS A 1 140 ? -13.153 1.597 2.708 1.00 94.12 140 LYS A C 1
ATOM 1090 O O . LYS A 1 140 ? -14.176 1.060 2.289 1.00 94.12 140 LYS A O 1
ATOM 1095 N N . ILE A 1 141 ? -12.060 0.909 3.022 1.00 94.75 141 ILE A N 1
ATOM 1096 C CA . ILE A 1 141 ? -12.007 -0.551 3.054 1.00 94.75 141 ILE A CA 1
ATOM 1097 C C . ILE A 1 141 ? -12.613 -1.012 4.375 1.00 94.75 141 ILE A C 1
ATOM 1099 O O . ILE A 1 141 ? -12.078 -0.717 5.444 1.00 94.75 141 ILE A O 1
ATOM 1103 N N . HIS A 1 142 ? -13.713 -1.752 4.299 1.00 93.94 142 HIS A N 1
ATOM 1104 C CA . HIS A 1 142 ? -14.331 -2.334 5.479 1.00 93.94 142 HIS A CA 1
ATOM 1105 C C . HIS A 1 142 ? -13.498 -3.507 6.007 1.00 93.94 142 HIS A C 1
ATOM 1107 O O . HIS A 1 142 ? -13.291 -4.485 5.285 1.00 93.94 142 HIS A O 1
ATOM 1113 N N . ILE A 1 143 ? -13.051 -3.413 7.259 1.00 94.00 143 ILE A N 1
ATOM 1114 C CA . ILE A 1 143 ? -12.301 -4.451 7.972 1.00 94.00 143 ILE A CA 1
ATOM 1115 C C . ILE A 1 143 ? -13.279 -5.225 8.877 1.00 94.00 143 ILE A C 1
ATOM 1117 O O . ILE A 1 143 ? -13.765 -4.656 9.859 1.00 94.00 143 ILE A O 1
ATOM 1121 N N . PRO A 1 144 ? -13.593 -6.503 8.584 1.00 91.06 144 PRO A N 1
ATOM 1122 C CA . PRO A 1 144 ? -14.536 -7.275 9.393 1.00 91.06 144 PRO A CA 1
ATOM 1123 C C . PRO A 1 144 ? -13.963 -7.651 10.768 1.00 91.06 144 PRO A C 1
ATOM 1125 O O . PRO A 1 144 ? -12.788 -8.009 10.878 1.00 91.06 144 PRO A O 1
ATOM 1128 N N . ASP A 1 145 ? -14.806 -7.669 11.808 1.00 90.81 145 ASP A N 1
ATOM 1129 C CA . ASP A 1 145 ? -14.433 -8.242 13.110 1.00 90.81 145 ASP A CA 1
ATOM 1130 C C . ASP A 1 145 ? -14.399 -9.782 13.052 1.00 90.81 145 ASP A C 1
ATOM 1132 O O . ASP A 1 145 ? -15.397 -10.486 13.242 1.00 90.81 145 ASP A O 1
ATOM 1136 N N . TYR A 1 146 ? -13.208 -10.324 12.800 1.00 89.75 146 TYR A N 1
ATOM 1137 C CA . TYR A 1 146 ? -12.947 -11.757 12.841 1.00 89.75 146 TYR A CA 1
ATOM 1138 C C . TYR A 1 146 ? -12.687 -12.251 14.271 1.00 89.75 146 TYR A C 1
ATOM 1140 O O . TYR A 1 146 ? -11.554 -12.522 14.653 1.00 89.75 146 TYR A O 1
ATOM 1148 N N . ASN A 1 147 ? -13.754 -12.464 15.047 1.00 87.38 147 ASN A N 1
ATOM 1149 C CA . ASN A 1 147 ? -13.693 -13.021 16.410 1.00 87.38 147 ASN A CA 1
ATOM 1150 C C . ASN A 1 147 ? -12.788 -12.221 17.376 1.00 87.38 147 ASN A C 1
ATOM 1152 O O . ASN A 1 147 ? -12.032 -12.820 18.144 1.00 87.38 147 ASN A O 1
ATOM 1156 N N . GLN A 1 148 ? -12.868 -10.889 17.355 1.00 83.44 148 GLN A N 1
ATOM 1157 C CA . GLN A 1 148 ? -12.062 -9.971 18.171 1.00 83.44 148 GLN A CA 1
ATOM 1158 C C . GLN A 1 148 ? -10.558 -10.017 17.847 1.00 83.44 148 GLN A C 1
ATOM 1160 O O . GLN A 1 148 ? -9.714 -9.745 18.704 1.00 83.44 148 GLN A O 1
ATOM 1165 N N . MET A 1 149 ? -10.203 -10.367 16.606 1.00 89.50 149 MET A N 1
ATOM 1166 C CA . MET A 1 149 ? -8.847 -10.177 16.091 1.00 89.50 149 MET A CA 1
ATOM 1167 C C . MET A 1 149 ? -8.530 -8.683 15.932 1.00 89.50 149 MET A C 1
ATOM 1169 O O . MET A 1 149 ? -9.373 -7.891 15.519 1.00 89.50 149 MET A O 1
ATOM 1173 N N . ASP A 1 150 ? -7.284 -8.303 16.230 1.00 86.81 150 ASP A N 1
ATOM 1174 C CA . ASP A 1 150 ? -6.756 -6.944 16.044 1.00 86.81 150 ASP A CA 1
ATOM 1175 C C . ASP A 1 150 ? -6.502 -6.671 14.547 1.00 86.81 150 ASP A C 1
ATOM 1177 O O . ASP A 1 150 ? -5.369 -6.706 14.056 1.00 86.81 150 ASP A O 1
ATOM 1181 N N . GLY A 1 151 ? -7.598 -6.495 13.804 1.00 90.75 151 GLY A N 1
ATOM 1182 C CA . GLY A 1 151 ? -7.630 -6.352 12.349 1.00 90.75 151 GLY A CA 1
ATOM 1183 C C . GLY A 1 151 ? -7.711 -7.674 11.573 1.00 90.75 151 GLY A C 1
ATOM 1184 O O . GLY A 1 151 ? -7.751 -8.768 12.144 1.00 90.75 151 GLY A O 1
ATOM 1185 N N . ALA A 1 152 ? -7.675 -7.570 10.244 1.00 93.62 152 ALA A N 1
ATOM 1186 C CA . ALA A 1 152 ? -7.745 -8.693 9.311 1.00 93.62 152 ALA A CA 1
ATOM 1187 C C . ALA A 1 152 ? -6.500 -8.774 8.394 1.00 93.62 152 ALA A C 1
ATOM 1189 O O . ALA A 1 152 ? -5.924 -7.738 8.042 1.00 93.62 152 ALA A O 1
ATOM 1190 N N . PRO A 1 153 ? -6.079 -9.986 7.978 1.00 94.69 153 PRO A N 1
ATOM 1191 C CA . PRO A 1 153 ? -4.949 -10.176 7.078 1.00 94.69 153 PRO A CA 1
ATOM 1192 C C . PRO A 1 153 ? -5.373 -10.081 5.601 1.00 94.69 153 PRO A C 1
ATOM 1194 O O . PRO A 1 153 ? -6.140 -10.905 5.092 1.00 94.69 153 PRO A O 1
ATOM 1197 N N . TYR A 1 154 ? -4.811 -9.120 4.875 1.00 96.06 154 TYR A N 1
ATOM 1198 C CA . TYR A 1 154 ? -5.035 -8.914 3.446 1.00 96.06 154 TYR A CA 1
ATOM 1199 C C . TYR A 1 154 ? -3.841 -9.397 2.623 1.00 96.06 154 TYR A C 1
ATOM 1201 O O . TYR A 1 154 ? -2.692 -9.058 2.897 1.00 96.06 154 TYR A O 1
ATOM 1209 N N . THR A 1 155 ? -4.114 -10.173 1.579 1.00 96.19 155 THR A N 1
ATOM 1210 C CA . THR A 1 155 ? -3.115 -10.547 0.575 1.00 96.19 155 THR A CA 1
ATOM 1211 C C . THR A 1 155 ? -3.001 -9.421 -0.448 1.00 96.19 155 THR A C 1
ATOM 1213 O O . THR A 1 155 ? -4.008 -9.043 -1.053 1.00 96.19 155 THR A O 1
ATOM 1216 N N . VAL A 1 156 ? -1.789 -8.903 -0.667 1.00 96.94 156 VAL A N 1
ATOM 1217 C CA . VAL A 1 156 ? -1.508 -7.951 -1.752 1.00 96.94 156 VAL A CA 1
ATOM 1218 C C . VAL A 1 156 ? -1.179 -8.719 -3.030 1.00 96.94 156 VAL A C 1
ATOM 1220 O O . VAL A 1 156 ? -0.320 -9.600 -3.026 1.00 96.94 156 VAL A O 1
ATOM 1223 N N . SER A 1 157 ? -1.817 -8.356 -4.140 1.00 94.81 157 SER A N 1
ATOM 1224 C CA . SER A 1 157 ? -1.522 -8.893 -5.470 1.00 94.81 157 SER A CA 1
ATOM 1225 C C . SER A 1 157 ? -1.312 -7.771 -6.486 1.00 94.81 157 SER A C 1
ATOM 1227 O O . SER A 1 157 ? -1.935 -6.711 -6.411 1.00 94.81 157 SER A O 1
ATOM 1229 N N . CYS A 1 158 ? -0.411 -8.004 -7.437 1.00 93.75 158 CYS A N 1
ATOM 1230 C CA . CYS A 1 158 ? 0.032 -7.046 -8.441 1.00 93.75 158 CYS A CA 1
ATOM 1231 C C . CYS A 1 158 ? 0.373 -7.786 -9.749 1.00 93.75 158 CYS A C 1
ATOM 1233 O O . CYS A 1 158 ? 0.967 -8.866 -9.678 1.00 93.75 158 CYS A O 1
ATOM 1235 N N . PRO A 1 159 ? 0.108 -7.214 -10.942 1.00 92.56 159 PRO A N 1
ATOM 1236 C CA . PRO A 1 159 ? 0.588 -7.754 -12.220 1.00 92.56 159 PRO A CA 1
ATOM 1237 C C . PRO A 1 159 ? 2.098 -8.047 -12.263 1.00 92.56 159 PRO A C 1
ATOM 1239 O O . PRO A 1 159 ? 2.527 -8.986 -12.931 1.00 92.56 159 PRO A O 1
ATOM 1242 N N . VAL A 1 160 ? 2.901 -7.259 -11.540 1.00 92.44 160 VAL A N 1
ATOM 1243 C CA . VAL A 1 160 ? 4.322 -7.524 -11.280 1.00 92.44 160 VAL A CA 1
ATOM 1244 C C . VAL A 1 160 ? 4.587 -7.230 -9.815 1.00 92.44 160 VAL A C 1
ATOM 1246 O O . VAL A 1 160 ? 4.631 -6.061 -9.429 1.00 92.44 160 VAL A O 1
ATOM 1249 N N . MET A 1 161 ? 4.753 -8.267 -8.994 1.00 94.38 161 MET A N 1
ATOM 1250 C CA . MET A 1 161 ? 4.986 -8.071 -7.561 1.00 94.38 161 MET A CA 1
ATOM 1251 C C . MET A 1 161 ? 6.182 -7.133 -7.315 1.00 94.38 161 MET A C 1
ATOM 1253 O O . MET A 1 161 ? 7.201 -7.260 -8.006 1.00 94.38 161 MET A O 1
ATOM 1257 N N . PRO A 1 162 ? 6.056 -6.176 -6.379 1.00 95.56 162 PRO A N 1
ATOM 1258 C CA . PRO A 1 162 ? 7.198 -5.411 -5.903 1.00 95.56 162 PRO A CA 1
ATOM 1259 C C . PRO A 1 162 ? 8.183 -6.331 -5.179 1.00 95.56 162 PRO A C 1
ATOM 1261 O O . PRO A 1 162 ? 7.832 -7.427 -4.747 1.00 95.56 162 PRO A O 1
ATOM 1264 N N . ASP A 1 163 ? 9.415 -5.863 -5.019 1.00 96.19 163 ASP A N 1
ATOM 1265 C CA . ASP A 1 163 ? 10.448 -6.556 -4.244 1.00 96.19 163 ASP A CA 1
ATOM 1266 C C . ASP A 1 163 ? 10.291 -6.302 -2.740 1.00 96.19 163 ASP A C 1
ATOM 1268 O O . ASP A 1 163 ? 10.745 -7.088 -1.914 1.00 96.1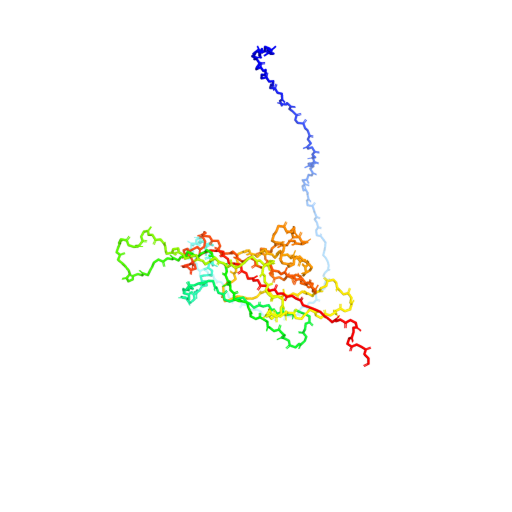9 163 ASP A O 1
ATOM 1272 N N . LYS A 1 164 ? 9.637 -5.193 -2.378 1.00 97.19 164 LYS A N 1
ATOM 1273 C CA . LYS A 1 164 ? 9.350 -4.820 -0.993 1.00 97.19 164 LYS A CA 1
ATOM 1274 C C . LYS A 1 164 ? 8.076 -3.992 -0.898 1.00 97.19 164 LYS A C 1
ATOM 1276 O O . LYS A 1 164 ? 7.828 -3.123 -1.736 1.00 97.19 164 LYS A O 1
ATOM 1281 N N . ILE A 1 165 ? 7.313 -4.224 0.163 1.00 97.88 165 ILE A N 1
ATOM 1282 C CA . ILE A 1 165 ? 6.184 -3.400 0.588 1.00 97.88 165 ILE A CA 1
ATOM 1283 C C . ILE A 1 165 ? 6.455 -2.883 2.001 1.00 97.88 165 ILE A C 1
ATOM 1285 O O . ILE A 1 165 ? 6.764 -3.660 2.900 1.00 97.88 165 ILE A O 1
ATOM 1289 N N . THR A 1 166 ? 6.277 -1.584 2.213 1.00 98.06 166 THR A N 1
ATOM 1290 C CA . THR A 1 166 ? 6.160 -0.982 3.546 1.00 98.06 166 THR A CA 1
ATOM 1291 C C . THR A 1 166 ? 4.723 -0.517 3.735 1.00 98.06 166 THR A C 1
ATOM 1293 O O . THR A 1 166 ? 4.230 0.250 2.915 1.00 98.06 166 THR A O 1
ATOM 1296 N N . VAL A 1 167 ? 4.052 -0.946 4.800 1.00 97.94 167 VAL A N 1
ATOM 1297 C CA . VAL A 1 167 ? 2.735 -0.427 5.197 1.00 97.94 167 VAL A CA 1
ATOM 1298 C C . VAL A 1 167 ? 2.930 0.479 6.402 1.00 97.94 167 VAL A C 1
ATOM 1300 O O . VAL A 1 167 ? 3.443 0.028 7.425 1.00 97.94 167 VAL A O 1
ATOM 1303 N N . THR A 1 168 ? 2.523 1.739 6.282 1.00 98.12 168 THR A N 1
ATOM 1304 C CA . THR A 1 168 ? 2.535 2.733 7.363 1.00 98.12 168 THR A CA 1
ATOM 1305 C C . THR A 1 168 ? 1.099 3.106 7.698 1.00 98.12 168 THR A C 1
ATOM 1307 O O . THR A 1 168 ? 0.342 3.454 6.794 1.00 98.12 168 THR A O 1
ATOM 1310 N N . GLY A 1 169 ? 0.717 3.011 8.971 1.00 97.62 169 GLY A N 1
ATOM 1311 C CA . GLY A 1 169 ? -0.634 3.280 9.457 1.00 97.62 169 GLY A CA 1
ATOM 1312 C C . GLY A 1 169 ? -0.679 4.429 10.459 1.00 97.62 169 GLY A C 1
ATOM 1313 O O . GLY A 1 169 ? 0.181 4.550 11.332 1.00 97.62 169 GLY A O 1
ATOM 1314 N N . TRP A 1 170 ? -1.725 5.243 10.363 1.00 97.94 170 TRP A N 1
ATOM 1315 C CA . TRP A 1 170 ? -2.071 6.306 11.305 1.00 97.94 170 TRP A CA 1
ATOM 1316 C C . TRP A 1 170 ? -3.541 6.167 11.705 1.00 97.94 170 TRP A C 1
ATOM 1318 O O . TRP A 1 170 ? -4.368 5.781 10.884 1.00 97.94 170 TRP A O 1
ATOM 1328 N N . THR A 1 171 ? -3.908 6.537 12.930 1.00 95.62 171 THR A N 1
ATOM 1329 C CA . THR A 1 171 ? -5.327 6.607 13.318 1.00 95.62 171 THR A CA 1
ATOM 1330 C C . THR A 1 171 ? -6.061 7.705 12.536 1.00 95.62 171 THR A C 1
ATOM 1332 O O . THR A 1 171 ? -5.498 8.775 12.288 1.00 95.62 171 THR A O 1
ATOM 1335 N N . ALA A 1 172 ? -7.332 7.489 12.177 1.00 92.62 172 ALA A N 1
ATOM 1336 C CA . ALA A 1 172 ? -8.138 8.489 11.460 1.00 92.62 172 ALA A CA 1
ATOM 1337 C C . ALA A 1 172 ? -8.288 9.818 12.231 1.00 92.62 172 ALA A C 1
ATOM 1339 O O . ALA A 1 172 ? -8.393 10.885 11.630 1.00 92.62 172 ALA A O 1
ATOM 1340 N N . GLU A 1 173 ? -8.168 9.796 13.564 1.00 93.25 173 GLU A N 1
ATOM 1341 C CA . GLU A 1 173 ? -8.110 11.002 14.401 1.00 93.25 173 GLU A CA 1
ATOM 1342 C C . GLU A 1 173 ? -6.948 11.953 14.048 1.00 93.25 173 GLU A C 1
ATOM 1344 O O . GLU A 1 173 ? -6.956 13.116 14.461 1.00 93.25 173 GLU A O 1
ATOM 1349 N N . ASN A 1 174 ? -5.930 11.488 13.315 1.00 94.94 174 ASN A N 1
ATOM 1350 C CA . ASN A 1 174 ? -4.793 12.289 12.861 1.00 94.94 174 ASN A CA 1
ATOM 1351 C C . ASN A 1 174 ? -4.992 12.972 11.498 1.00 94.94 174 ASN A C 1
ATOM 1353 O O . ASN A 1 174 ? -4.097 13.691 11.050 1.00 94.94 174 ASN A O 1
ATOM 1357 N N . LEU A 1 175 ? -6.151 12.822 10.854 1.00 94.06 175 LEU A N 1
ATOM 1358 C CA . LEU A 1 175 ? -6.471 13.576 9.640 1.00 94.06 175 LEU A CA 1
ATOM 1359 C C . LEU A 1 175 ? -6.372 15.096 9.873 1.00 94.06 175 LEU A C 1
ATOM 1361 O O . LEU A 1 175 ? -6.693 15.625 10.941 1.00 94.06 175 LEU A O 1
ATOM 1365 N N . GLY A 1 176 ? -5.849 15.800 8.869 1.00 94.00 176 GLY A N 1
ATOM 1366 C CA . GLY A 1 176 ? -5.485 17.217 8.932 1.00 94.00 176 GLY A CA 1
ATOM 1367 C C . GLY A 1 176 ? -4.198 17.529 9.713 1.00 94.00 176 GLY A C 1
ATOM 1368 O O . GLY A 1 176 ? -3.876 18.706 9.881 1.00 94.00 176 GLY A O 1
ATOM 1369 N N . LYS A 1 177 ? -3.457 16.522 10.204 1.00 95.56 177 LYS A N 1
ATOM 1370 C CA . LYS A 1 177 ? -2.234 16.693 11.015 1.00 95.56 177 LYS A CA 1
ATOM 1371 C C . LYS A 1 177 ? -1.037 15.961 10.377 1.00 95.56 177 LYS A C 1
ATOM 1373 O O . LYS A 1 177 ? -0.591 14.960 10.925 1.00 95.56 177 LYS A O 1
ATOM 1378 N N . PRO A 1 178 ? -0.478 16.428 9.243 1.00 92.19 178 PRO A N 1
ATOM 1379 C CA . PRO A 1 178 ? 0.577 15.702 8.516 1.00 92.19 178 PRO A CA 1
ATOM 1380 C C . PRO A 1 178 ? 1.839 15.401 9.345 1.00 92.19 178 PRO A C 1
ATOM 1382 O O . PRO A 1 178 ? 2.506 14.408 9.091 1.00 92.19 178 PRO A O 1
ATOM 1385 N N . GLU A 1 179 ? 2.124 16.197 10.379 1.00 94.12 179 GLU A N 1
ATOM 1386 C CA . GLU A 1 179 ? 3.245 15.991 11.312 1.00 94.12 179 GLU A CA 1
ATOM 1387 C C . GLU A 1 179 ? 2.980 14.920 12.398 1.00 94.12 179 GLU A C 1
ATOM 1389 O O . GLU A 1 179 ? 3.832 14.697 13.263 1.00 94.12 179 GLU A O 1
ATOM 1394 N N . SER A 1 180 ? 1.800 14.286 12.424 1.00 95.00 180 SER A N 1
ATOM 1395 C CA . SER A 1 180 ? 1.508 13.212 13.381 1.00 95.00 180 SER A CA 1
ATOM 1396 C C . SER A 1 180 ? 2.355 11.965 13.080 1.00 95.00 180 SER A C 1
ATOM 1398 O O . SER A 1 180 ? 2.437 11.537 11.925 1.00 95.00 180 SER A O 1
ATOM 1400 N N . PRO A 1 181 ? 2.967 11.338 14.104 1.00 95.00 181 PRO A N 1
ATOM 1401 C CA . PRO A 1 181 ? 3.739 10.116 13.914 1.00 95.00 181 PRO A CA 1
ATOM 1402 C C . PRO A 1 181 ? 2.837 8.973 13.441 1.00 95.00 181 PRO A C 1
ATOM 1404 O O . PRO A 1 181 ? 1.652 8.931 13.777 1.00 95.00 181 PRO A O 1
ATOM 1407 N N . ALA A 1 182 ? 3.417 8.033 12.695 1.00 96.25 182 ALA A N 1
ATOM 1408 C CA . ALA A 1 182 ? 2.762 6.765 12.400 1.00 96.25 182 ALA A CA 1
ATOM 1409 C C . ALA A 1 182 ? 2.489 5.999 13.703 1.00 96.25 182 ALA A C 1
ATOM 1411 O O . ALA A 1 182 ? 3.350 5.939 14.584 1.00 96.25 182 ALA A O 1
ATOM 1412 N N . GLU A 1 183 ? 1.301 5.409 13.795 1.00 96.44 183 GLU A N 1
ATOM 1413 C CA . GLU A 1 183 ? 0.923 4.496 14.876 1.00 96.44 183 GLU A CA 1
ATOM 1414 C C . GLU A 1 183 ? 1.600 3.134 14.664 1.00 96.44 183 GLU A C 1
ATOM 1416 O O . GLU A 1 183 ? 2.104 2.519 15.602 1.00 96.44 183 GLU A O 1
ATOM 1421 N N . GLU A 1 184 ? 1.681 2.690 13.405 1.00 95.31 184 GLU A N 1
ATOM 1422 C CA . GLU A 1 184 ? 2.328 1.437 13.030 1.00 95.31 184 GLU A CA 1
ATOM 1423 C C . GLU A 1 184 ? 3.104 1.539 11.711 1.00 95.31 184 GLU A C 1
ATOM 1425 O O . GLU A 1 184 ? 2.794 2.323 10.812 1.00 95.31 184 GLU A O 1
ATOM 1430 N N . THR A 1 185 ? 4.161 0.736 11.588 1.00 97.38 185 THR A N 1
ATOM 1431 C CA . THR A 1 185 ? 4.891 0.537 10.331 1.00 97.38 185 THR A CA 1
ATOM 1432 C C . THR A 1 185 ? 5.384 -0.901 10.257 1.00 97.38 185 THR A C 1
ATOM 1434 O O . THR A 1 185 ? 6.065 -1.372 11.168 1.00 97.38 185 THR A O 1
ATOM 1437 N N . ALA A 1 186 ? 5.070 -1.587 9.162 1.00 96.88 186 ALA A N 1
ATOM 1438 C CA . ALA A 1 186 ? 5.481 -2.960 8.893 1.00 96.88 186 ALA A CA 1
ATOM 1439 C C . ALA A 1 186 ? 6.142 -3.061 7.511 1.00 96.88 186 ALA A C 1
ATOM 1441 O O . ALA A 1 186 ? 5.741 -2.376 6.572 1.00 96.88 186 ALA A O 1
ATOM 1442 N N . VAL A 1 187 ? 7.163 -3.911 7.389 1.00 97.44 187 VAL A N 1
ATOM 1443 C CA . VAL A 1 187 ? 7.925 -4.122 6.148 1.00 97.44 187 VAL A CA 1
ATOM 1444 C C . VAL A 1 187 ? 7.833 -5.591 5.751 1.00 97.44 187 VAL A C 1
ATOM 1446 O O . VAL A 1 187 ? 8.015 -6.476 6.586 1.00 97.44 187 VAL A O 1
ATOM 1449 N N . TYR A 1 188 ? 7.565 -5.829 4.472 1.00 95.88 188 TYR A N 1
ATOM 1450 C CA . TYR A 1 188 ? 7.325 -7.133 3.870 1.00 95.88 188 TYR A CA 1
ATOM 1451 C C . TYR A 1 188 ? 8.200 -7.269 2.621 1.00 95.88 188 TYR A C 1
ATOM 1453 O O . TYR A 1 188 ? 8.061 -6.489 1.681 1.00 95.88 188 TYR A O 1
ATOM 1461 N N . GLU A 1 189 ? 9.096 -8.252 2.611 1.00 92.56 189 GLU A N 1
ATOM 1462 C CA . GLU A 1 189 ? 9.960 -8.581 1.459 1.00 92.56 189 GLU A CA 1
ATOM 1463 C C . GLU A 1 189 ? 9.507 -9.886 0.773 1.00 92.56 189 GLU A C 1
ATOM 1465 O O . GLU A 1 189 ? 9.762 -10.106 -0.405 1.00 92.56 189 GLU A O 1
ATOM 1470 N N . GLU A 1 190 ? 8.753 -10.729 1.487 1.00 84.06 190 GLU A N 1
ATOM 1471 C CA . GLU A 1 190 ? 8.164 -11.969 0.980 1.00 84.06 190 GLU A CA 1
ATOM 1472 C C . GLU A 1 190 ? 6.731 -12.147 1.512 1.00 84.06 190 GLU A C 1
ATOM 1474 O O . GLU A 1 190 ? 6.336 -11.553 2.519 1.00 84.06 190 GLU A O 1
ATOM 1479 N N . GLY A 1 191 ? 5.933 -12.984 0.842 1.00 79.44 191 GLY A N 1
ATOM 1480 C CA . GLY A 1 191 ? 4.608 -13.430 1.298 1.00 79.44 191 GLY A CA 1
ATOM 1481 C C . GLY A 1 191 ? 3.467 -12.405 1.210 1.00 79.44 191 GLY A C 1
ATOM 1482 O O . GLY A 1 191 ? 2.324 -12.825 1.075 1.00 79.44 191 GLY A O 1
ATOM 1483 N N . PHE A 1 192 ? 3.765 -11.100 1.260 1.00 92.38 192 PHE A N 1
ATOM 1484 C CA . PHE A 1 192 ? 2.852 -9.961 1.038 1.00 92.38 192 PHE A CA 1
ATOM 1485 C C . PHE A 1 192 ? 1.448 -10.088 1.666 1.00 92.38 192 PHE A C 1
ATOM 1487 O O . PHE A 1 192 ? 0.444 -9.650 1.100 1.00 92.38 192 PHE A O 1
ATOM 1494 N N . LEU A 1 193 ? 1.401 -10.667 2.867 1.00 95.56 193 LEU A N 1
ATOM 1495 C CA . LEU A 1 193 ? 0.217 -10.780 3.709 1.00 95.56 193 LEU A CA 1
ATOM 1496 C C . LEU A 1 193 ? 0.279 -9.676 4.771 1.00 95.56 193 LEU A C 1
ATOM 1498 O O . LEU A 1 193 ? 0.993 -9.803 5.768 1.00 95.56 193 LEU A O 1
ATOM 1502 N N . ILE A 1 194 ? -0.419 -8.572 4.519 1.00 96.00 194 ILE A N 1
ATOM 1503 C CA . ILE A 1 194 ? -0.397 -7.373 5.361 1.00 96.00 194 ILE A CA 1
ATOM 1504 C C . ILE A 1 194 ? -1.526 -7.420 6.392 1.00 96.00 194 ILE A C 1
ATOM 1506 O O . ILE A 1 194 ? -2.604 -7.933 6.108 1.00 96.00 194 ILE A O 1
ATOM 1510 N N . GLN A 1 195 ? -1.297 -6.883 7.589 1.00 95.25 195 GLN A N 1
ATOM 1511 C CA . GLN A 1 195 ? -2.333 -6.778 8.620 1.00 95.25 195 GLN A CA 1
ATOM 1512 C C . GLN A 1 195 ? -2.953 -5.380 8.555 1.00 95.25 195 GLN A C 1
ATOM 1514 O O . GLN A 1 195 ? -2.214 -4.399 8.597 1.00 95.25 195 GLN A O 1
ATOM 1519 N N . LEU A 1 196 ? -4.281 -5.290 8.453 1.00 96.06 196 LEU A N 1
ATOM 1520 C CA . LEU A 1 196 ? -5.017 -4.022 8.412 1.00 96.06 196 LEU A CA 1
ATOM 1521 C C . LEU A 1 196 ? -6.041 -3.954 9.542 1.00 96.06 196 LEU A C 1
ATOM 1523 O O . LEU A 1 196 ? -6.790 -4.905 9.764 1.00 96.06 196 LEU A O 1
ATOM 1527 N N . LYS A 1 197 ? -6.094 -2.817 10.233 1.00 95.81 197 LYS A N 1
ATOM 1528 C CA . LYS A 1 197 ? -7.030 -2.534 11.328 1.00 95.81 197 LYS A CA 1
ATOM 1529 C C . LYS A 1 197 ? -8.098 -1.548 10.875 1.00 95.81 197 LYS A C 1
ATOM 1531 O O . LYS A 1 197 ? -7.850 -0.745 9.985 1.00 95.81 197 LYS A O 1
ATOM 1536 N N . ALA A 1 198 ? -9.267 -1.593 11.507 1.00 94.94 198 ALA A N 1
ATOM 1537 C CA . ALA A 1 198 ? -10.333 -0.618 11.293 1.00 94.94 198 ALA A CA 1
ATOM 1538 C C . ALA A 1 198 ? -9.963 0.772 11.849 1.00 94.94 198 ALA A C 1
ATOM 1540 O O . ALA A 1 198 ? -9.255 0.874 12.851 1.00 94.94 198 ALA A O 1
ATOM 1541 N N . GLY A 1 199 ? -10.501 1.844 11.255 1.00 94.75 199 GLY A N 1
ATOM 1542 C CA . GLY A 1 199 ? -10.356 3.214 11.774 1.00 94.75 199 GLY A CA 1
ATOM 1543 C C . GLY A 1 199 ? -8.997 3.867 11.494 1.00 94.75 199 GLY A C 1
ATOM 1544 O O . GLY A 1 199 ? -8.627 4.848 12.146 1.00 94.75 199 GLY A O 1
ATOM 1545 N N . MET A 1 200 ? -8.254 3.331 10.526 1.00 96.31 200 MET A N 1
ATOM 1546 C CA . MET A 1 200 ? -6.899 3.741 10.171 1.00 96.31 200 MET A CA 1
ATOM 1547 C C . MET A 1 200 ? -6.829 4.355 8.766 1.00 96.31 200 MET A C 1
ATOM 1549 O O . MET A 1 200 ? -7.587 4.005 7.856 1.00 96.31 200 MET A O 1
ATOM 1553 N N . VAL A 1 201 ? -5.856 5.240 8.585 1.00 97.25 201 VAL A N 1
ATOM 1554 C CA . VAL A 1 201 ? -5.364 5.748 7.303 1.00 97.25 201 VAL A CA 1
ATOM 1555 C C . VAL A 1 201 ? -4.046 5.035 7.018 1.00 97.25 201 VAL A C 1
ATOM 1557 O O . VAL A 1 201 ? -3.179 5.003 7.892 1.00 97.25 201 VAL A O 1
ATOM 1560 N N . TYR A 1 202 ? -3.874 4.484 5.819 1.00 97.12 202 TYR A N 1
ATOM 1561 C CA . TYR A 1 202 ? -2.680 3.730 5.441 1.00 97.12 202 TYR A CA 1
ATOM 1562 C C . TYR A 1 202 ? -1.979 4.321 4.213 1.00 97.12 202 TYR A C 1
ATOM 1564 O O . TYR A 1 202 ? -2.628 4.714 3.246 1.00 97.12 202 TYR A O 1
ATOM 1572 N N . GLU A 1 203 ? -0.644 4.308 4.233 1.00 97.38 203 GLU A N 1
ATOM 1573 C CA . GLU A 1 203 ? 0.214 4.362 3.045 1.00 97.38 203 GLU A CA 1
ATOM 1574 C C . GLU A 1 203 ? 0.863 2.987 2.870 1.00 97.38 203 GLU A C 1
ATOM 1576 O O . GLU A 1 203 ? 1.693 2.569 3.680 1.00 97.38 203 GLU A O 1
ATOM 1581 N N . LEU A 1 204 ? 0.520 2.292 1.789 1.00 97.50 204 LEU A N 1
ATOM 1582 C CA . LEU A 1 204 ? 1.284 1.150 1.303 1.00 97.50 204 LEU A CA 1
ATOM 1583 C C . LEU A 1 204 ? 2.291 1.680 0.282 1.00 97.50 204 LEU A C 1
ATOM 1585 O O . LEU A 1 204 ? 1.900 2.189 -0.763 1.00 97.50 204 LEU A O 1
ATOM 1589 N N . ARG A 1 205 ? 3.589 1.561 0.562 1.00 97.56 205 ARG A N 1
ATOM 1590 C CA . ARG A 1 205 ? 4.669 1.881 -0.376 1.00 97.56 205 ARG A CA 1
ATOM 1591 C C . ARG A 1 205 ? 5.253 0.608 -0.969 1.00 97.56 205 ARG A C 1
ATOM 1593 O O . ARG A 1 205 ? 5.867 -0.179 -0.253 1.00 97.56 205 ARG A O 1
ATOM 1600 N N . ALA A 1 206 ? 5.080 0.425 -2.271 1.00 97.31 206 ALA A N 1
ATOM 1601 C CA . ALA A 1 206 ? 5.646 -0.679 -3.035 1.00 97.31 206 ALA A CA 1
ATOM 1602 C C . ALA A 1 206 ? 6.920 -0.225 -3.764 1.00 97.31 206 ALA A C 1
ATOM 1604 O O . ALA A 1 206 ? 6.952 0.865 -4.338 1.00 97.31 206 ALA A O 1
ATOM 1605 N N . VAL A 1 207 ? 7.960 -1.061 -3.747 1.00 97.69 207 VAL A N 1
ATOM 1606 C CA . VAL A 1 207 ? 9.266 -0.779 -4.360 1.00 97.69 207 VAL A CA 1
ATOM 1607 C C . VAL A 1 207 ? 9.621 -1.864 -5.374 1.00 97.69 207 VAL A C 1
ATOM 1609 O O . VAL A 1 207 ? 9.637 -3.048 -5.044 1.00 97.69 207 VAL A O 1
ATOM 1612 N N . TRP A 1 208 ? 9.959 -1.441 -6.589 1.00 96.38 208 TRP A N 1
ATOM 1613 C CA . TRP A 1 208 ? 10.564 -2.245 -7.645 1.00 96.38 208 TRP A CA 1
ATOM 1614 C C . TRP A 1 208 ? 12.022 -1.809 -7.802 1.00 96.38 208 TRP A C 1
ATOM 1616 O O . TRP A 1 208 ? 12.313 -0.760 -8.375 1.00 96.38 208 TRP A O 1
ATOM 1626 N N . GLU A 1 209 ? 12.941 -2.609 -7.274 1.00 95.81 209 GLU A N 1
ATOM 1627 C CA . GLU A 1 209 ? 14.377 -2.337 -7.240 1.00 95.81 209 GLU A CA 1
ATOM 1628 C C . GLU A 1 209 ? 14.999 -2.138 -8.637 1.00 95.81 209 GLU A C 1
ATOM 1630 O O . GLU A 1 209 ? 14.579 -2.725 -9.643 1.00 95.81 209 GLU A O 1
ATOM 1635 N N . GLU A 1 210 ? 16.005 -1.260 -8.695 1.00 93.12 210 GLU A N 1
ATOM 1636 C CA . GLU A 1 210 ? 16.681 -0.839 -9.930 1.00 93.12 210 GLU A CA 1
ATOM 1637 C C . GLU A 1 210 ? 17.649 -1.897 -10.484 1.00 93.12 210 GLU A C 1
ATOM 1639 O O . GLU A 1 210 ? 17.925 -1.908 -11.681 1.00 93.12 210 GLU A O 1
ATOM 1644 N N . ASP A 1 211 ? 18.121 -2.834 -9.660 1.00 93.06 211 ASP A N 1
ATOM 1645 C CA . ASP A 1 211 ? 18.961 -3.957 -10.101 1.00 9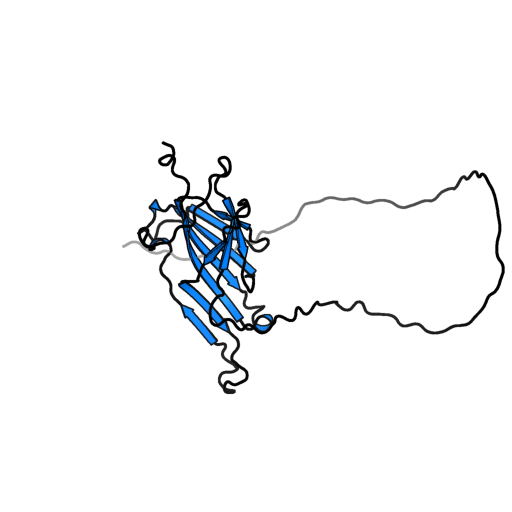3.06 211 ASP A CA 1
ATOM 1646 C C . ASP A 1 211 ? 18.242 -4.857 -11.126 1.00 93.06 211 ASP A C 1
ATOM 1648 O O . ASP A 1 211 ? 18.855 -5.340 -12.079 1.00 93.06 211 ASP A O 1
ATOM 1652 N N . LYS A 1 212 ? 16.920 -4.992 -10.983 1.00 90.69 212 LYS A N 1
ATOM 1653 C CA . LYS A 1 212 ? 16.008 -5.736 -11.865 1.00 90.69 212 LYS A CA 1
ATOM 1654 C C . LYS A 1 212 ? 15.388 -4.863 -12.969 1.00 90.69 212 LYS A C 1
ATOM 1656 O O . LYS A 1 212 ? 14.494 -5.330 -13.680 1.00 90.69 212 LYS A O 1
ATOM 1661 N N . LEU A 1 213 ? 15.840 -3.612 -13.146 1.00 88.12 213 LEU A N 1
ATOM 1662 C CA . LEU A 1 213 ? 15.392 -2.718 -14.229 1.00 88.12 213 LEU A CA 1
ATOM 1663 C C . LEU A 1 213 ? 15.572 -3.374 -15.604 1.00 88.12 213 LEU A C 1
ATOM 1665 O O . LEU A 1 213 ? 14.646 -3.359 -16.408 1.00 88.12 213 LEU A O 1
ATOM 1669 N N . SER A 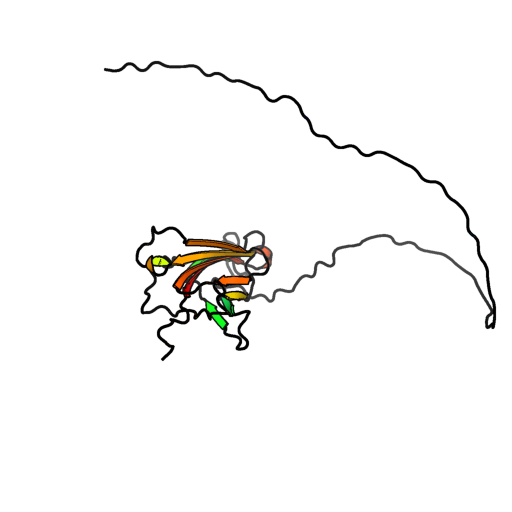1 214 ? 16.732 -3.990 -15.842 1.00 85.50 214 SER A N 1
ATOM 1670 C CA . SER A 1 214 ? 17.082 -4.653 -17.107 1.00 85.50 214 SER A CA 1
ATOM 1671 C C . SER A 1 214 ? 16.208 -5.877 -17.415 1.00 85.50 214 SER A C 1
ATOM 1673 O O . SER A 1 214 ? 15.990 -6.207 -18.579 1.00 85.50 214 SER A O 1
ATOM 1675 N N . ASP A 1 215 ? 15.702 -6.554 -16.378 1.00 87.75 215 ASP A N 1
ATOM 1676 C CA . ASP A 1 215 ? 14.870 -7.756 -16.513 1.00 87.75 215 ASP A CA 1
ATOM 1677 C C . ASP A 1 215 ? 13.384 -7.401 -16.705 1.00 87.75 215 ASP A C 1
ATOM 1679 O O . ASP A 1 215 ? 12.671 -8.055 -17.468 1.00 87.75 215 ASP A O 1
ATOM 1683 N N . ARG A 1 216 ? 12.905 -6.350 -16.021 1.00 88.19 216 ARG A N 1
ATOM 1684 C CA . ARG A 1 216 ? 11.497 -5.903 -16.049 1.00 88.19 216 ARG A CA 1
ATOM 1685 C C . ARG A 1 216 ? 11.213 -4.822 -17.100 1.00 88.19 216 ARG A C 1
ATOM 1687 O O . ARG A 1 216 ? 10.062 -4.614 -17.480 1.00 88.19 216 ARG A O 1
ATOM 1694 N N . GLY A 1 217 ? 12.241 -4.108 -17.553 1.00 87.81 217 GLY A N 1
ATOM 1695 C CA . GLY A 1 217 ? 12.145 -2.887 -18.361 1.00 87.81 217 GLY A CA 1
ATOM 1696 C C . GLY A 1 217 ? 11.728 -1.636 -17.571 1.00 87.81 217 GLY A C 1
ATOM 1697 O O . GLY A 1 217 ? 11.594 -0.562 -18.166 1.00 87.81 217 GLY A O 1
ATOM 1698 N N . PHE A 1 218 ? 11.500 -1.760 -16.258 1.00 91.19 218 PHE A N 1
ATOM 1699 C CA . PHE A 1 218 ? 11.142 -0.669 -15.347 1.00 91.19 218 PHE A CA 1
ATOM 1700 C C . PHE A 1 218 ? 11.619 -0.923 -13.904 1.00 91.19 218 PHE A C 1
ATOM 1702 O O . PHE A 1 218 ? 11.853 -2.064 -13.503 1.00 91.19 218 PHE A O 1
ATOM 1709 N N . SER A 1 219 ? 11.721 0.154 -13.125 1.00 94.44 219 SER A N 1
ATOM 1710 C CA . SER A 1 219 ? 11.976 0.169 -11.678 1.00 94.44 219 SER A CA 1
ATOM 1711 C C . SER A 1 219 ? 11.375 1.438 -11.061 1.00 94.44 219 SER A C 1
ATOM 1713 O O . SER A 1 219 ? 11.056 2.379 -11.786 1.00 94.44 219 SER A O 1
ATOM 1715 N N . GLY A 1 220 ? 11.237 1.512 -9.740 1.00 95.06 220 GLY A N 1
ATOM 1716 C CA . GLY A 1 220 ? 10.705 2.698 -9.064 1.00 95.06 220 GLY A CA 1
ATOM 1717 C C . GLY A 1 220 ? 10.036 2.395 -7.730 1.00 95.06 220 GLY A C 1
ATOM 1718 O O . GLY A 1 220 ? 10.032 1.259 -7.265 1.00 95.06 220 GLY A O 1
ATOM 1719 N N . GLU A 1 221 ? 9.432 3.411 -7.125 1.00 96.69 221 GLU A N 1
ATOM 1720 C CA . GLU A 1 221 ? 8.599 3.271 -5.929 1.00 96.69 221 GLU A CA 1
ATOM 1721 C C . GLU A 1 221 ? 7.262 3.994 -6.093 1.00 96.69 221 GLU A C 1
ATOM 1723 O O . GLU A 1 221 ? 7.165 4.998 -6.802 1.00 96.69 221 GLU A O 1
ATOM 1728 N N . ALA A 1 222 ? 6.225 3.467 -5.445 1.00 97.19 222 ALA A N 1
ATOM 1729 C CA . ALA A 1 222 ? 4.866 3.981 -5.533 1.00 97.19 222 ALA A CA 1
ATOM 1730 C C . ALA A 1 222 ? 4.135 3.854 -4.193 1.00 97.19 222 ALA A C 1
ATOM 1732 O O . ALA A 1 222 ? 4.139 2.788 -3.576 1.00 97.19 222 ALA A O 1
ATOM 1733 N N . GLY A 1 223 ? 3.502 4.942 -3.762 1.00 96.75 223 GLY A N 1
ATOM 1734 C CA . GLY A 1 223 ? 2.613 5.012 -2.609 1.00 96.75 223 GLY A CA 1
ATOM 1735 C C . GLY A 1 223 ? 1.150 4.859 -3.024 1.00 96.75 223 GLY A C 1
ATOM 1736 O O . GLY A 1 223 ? 0.693 5.490 -3.983 1.00 96.75 223 GLY A O 1
ATOM 1737 N N . TYR A 1 224 ? 0.423 4.036 -2.278 1.00 96.25 224 TYR A N 1
ATOM 1738 C CA . TYR A 1 224 ? -1.003 3.755 -2.419 1.00 96.25 224 TYR A CA 1
ATOM 1739 C C . TYR A 1 224 ? -1.657 4.118 -1.090 1.00 96.25 224 TYR A C 1
ATOM 1741 O O . TYR A 1 224 ? -1.294 3.562 -0.052 1.00 96.25 224 TYR A O 1
ATOM 1749 N N . ILE A 1 225 ? -2.574 5.082 -1.115 1.00 95.50 225 ILE A N 1
ATOM 1750 C CA . ILE A 1 225 ? -3.198 5.631 0.089 1.00 95.50 225 ILE A CA 1
ATOM 1751 C C . ILE A 1 225 ? -4.642 5.146 0.142 1.00 95.50 225 ILE A C 1
ATOM 1753 O O . ILE A 1 225 ? -5.364 5.238 -0.849 1.00 95.50 225 ILE A O 1
ATOM 1757 N N . PHE A 1 226 ? -5.058 4.622 1.290 1.00 95.69 226 PHE A N 1
ATOM 1758 C CA . PHE A 1 226 ? -6.430 4.179 1.517 1.00 95.69 226 PHE A CA 1
ATOM 1759 C C . PHE A 1 226 ? -6.830 4.360 2.979 1.00 95.69 226 PHE A C 1
ATOM 1761 O O . PHE A 1 226 ? -5.993 4.497 3.873 1.00 95.69 226 PHE A O 1
ATOM 1768 N N . MET A 1 227 ? -8.136 4.372 3.217 1.00 96.31 227 MET A N 1
ATOM 1769 C CA . MET A 1 227 ? -8.718 4.443 4.552 1.00 96.31 227 MET A CA 1
ATOM 1770 C C . MET A 1 227 ? -9.453 3.152 4.873 1.00 96.31 227 MET A C 1
ATOM 1772 O O . MET A 1 227 ? -9.853 2.411 3.977 1.00 96.31 227 MET A O 1
ATOM 1776 N N . THR A 1 228 ? -9.642 2.902 6.160 1.00 95.69 228 THR A N 1
ATOM 1777 C CA . THR A 1 228 ? -10.334 1.721 6.672 1.00 95.69 228 THR A CA 1
ATOM 1778 C C . THR A 1 228 ? -11.436 2.120 7.639 1.00 95.69 228 THR A C 1
ATOM 1780 O O . THR A 1 228 ? -11.293 3.060 8.424 1.00 95.69 228 THR A O 1
ATOM 1783 N N . ASP A 1 229 ? -12.530 1.373 7.613 1.00 94.31 229 ASP A N 1
ATOM 1784 C CA . ASP A 1 229 ? -13.526 1.358 8.680 1.00 94.31 229 ASP A CA 1
ATOM 1785 C C . ASP A 1 229 ? -13.722 -0.077 9.185 1.00 94.31 229 ASP A C 1
ATOM 1787 O O . ASP A 1 229 ? -12.990 -0.989 8.804 1.00 94.31 229 ASP A O 1
ATOM 1791 N N . GLY A 1 230 ? -14.653 -0.265 10.109 1.00 87.75 230 GLY A N 1
ATOM 1792 C CA . GLY A 1 230 ? -15.021 -1.572 10.631 1.00 87.75 230 GLY A CA 1
ATOM 1793 C C . GLY A 1 230 ? -16.440 -1.531 11.168 1.00 87.75 230 GLY A C 1
ATOM 1794 O O . GLY A 1 230 ? -17.080 -0.477 11.188 1.00 87.75 230 GLY A O 1
ATOM 1795 N N . THR A 1 231 ? -16.949 -2.680 11.603 1.00 73.50 231 THR A N 1
ATOM 1796 C CA . THR A 1 231 ? -18.278 -2.771 12.215 1.00 73.5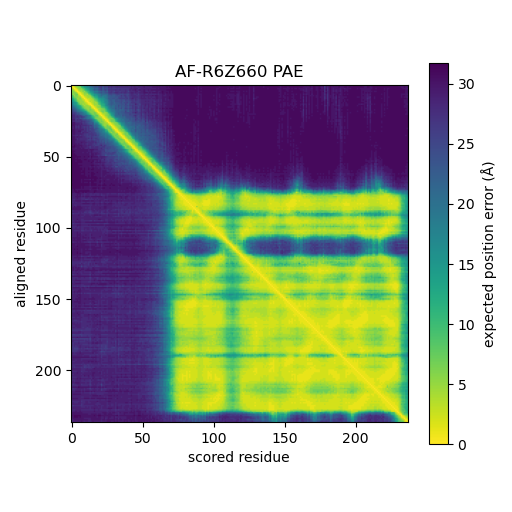0 231 THR A CA 1
ATOM 1797 C C . THR A 1 231 ? -18.331 -1.943 13.492 1.00 73.50 231 THR A C 1
ATOM 1799 O O . THR A 1 231 ? -17.681 -2.273 14.483 1.00 73.50 231 THR A O 1
ATOM 1802 N N . SER A 1 232 ? -19.119 -0.870 13.468 1.00 57.03 232 SER A N 1
ATOM 1803 C CA . SER A 1 232 ? -19.444 -0.108 14.667 1.00 57.03 232 SER A CA 1
ATOM 1804 C C . SER A 1 232 ? -20.496 -0.865 15.485 1.00 57.03 232 SER A C 1
ATOM 1806 O O . SER A 1 232 ? -21.473 -1.355 14.921 1.00 57.03 232 SER A O 1
ATOM 1808 N N . ASP A 1 233 ? -20.352 -0.922 16.815 1.00 52.75 233 ASP A N 1
ATOM 1809 C CA . ASP A 1 233 ? -21.357 -1.539 17.709 1.00 52.75 233 ASP A CA 1
ATOM 1810 C C . ASP A 1 233 ? -22.754 -0.879 17.599 1.00 52.75 233 ASP A C 1
ATOM 1812 O O . ASP A 1 233 ? -23.744 -1.392 18.120 1.00 52.75 233 ASP A O 1
ATOM 1816 N N . THR A 1 234 ? -22.848 0.271 16.924 1.00 47.28 234 THR A N 1
ATOM 1817 C CA . THR A 1 234 ? -24.079 1.025 16.664 1.00 47.28 234 THR A CA 1
ATOM 1818 C C . THR A 1 234 ? -25.029 0.400 15.638 1.00 47.28 234 THR A C 1
ATOM 1820 O O . THR A 1 234 ? -26.175 0.835 15.581 1.00 47.28 234 THR A O 1
ATOM 1823 N N . ASP A 1 235 ? -24.613 -0.618 14.876 1.00 46.94 235 ASP A N 1
ATOM 1824 C CA . ASP A 1 235 ? -25.470 -1.295 13.882 1.00 46.94 235 ASP A CA 1
ATOM 1825 C C . ASP A 1 235 ? -26.181 -2.558 14.428 1.00 46.94 235 ASP A C 1
ATOM 1827 O O . ASP A 1 235 ? -26.766 -3.335 13.670 1.00 46.94 235 ASP A O 1
ATOM 1831 N N . ALA A 1 236 ? -26.145 -2.772 15.750 1.00 42.28 236 ALA A N 1
ATOM 1832 C CA . ALA A 1 236 ? -26.769 -3.900 16.446 1.00 42.28 236 ALA A CA 1
ATOM 1833 C C . ALA A 1 236 ? -28.030 -3.497 17.256 1.00 42.28 236 ALA A C 1
ATOM 1835 O O . ALA A 1 236 ? -28.047 -3.627 18.484 1.00 42.28 236 ALA A O 1
ATOM 1836 N N . GLU A 1 237 ? -29.093 -3.053 16.567 1.00 36.38 237 GLU A N 1
ATOM 1837 C CA . GLU A 1 237 ? -30.477 -2.936 17.100 1.00 36.38 237 GLU A CA 1
ATOM 1838 C C . GLU A 1 237 ? -31.438 -3.988 16.505 1.00 36.38 237 GLU A C 1
ATOM 1840 O O . GLU A 1 237 ? -31.445 -4.173 15.266 1.00 36.38 237 GLU A O 1
#

Secondary structure (DSSP, 8-state):
----------------------------------------------------------------------------SSPPPEEEEESS-TT--EEEE--SEEEEEEPPPTTS-TTTTTS-EEEEE----GGG--TTTS-EEEE---TT-SSEEEEEE-SS--SEEEEEEEEGGGTT-TTSPPSEEEEESSS-EEEE-TTEEEEEEEEE-GGGHHHHSEEEEEEEEEEEEE--GGG--

Mean predicted aligned error: 17.28 Å

Radius of gyration: 32.63 Å; Cα contacts (8 Å, |Δi|>4): 349; chains: 1; bounding box: 76×111×60 Å

Solvent-accessible surface area (backbone atoms only — not comparable to full-atom values): 15678 Å² total; per-residue (Å²): 140,82,86,88,85,84,90,79,90,81,92,81,90,86,86,82,82,90,89,86,88,87,86,88,86,86,81,89,86,84,89,85,87,87,87,88,85,91,80,89,81,90,81,90,90,84,83,89,84,88,87,88,81,86,88,85,89,87,79,90,78,95,74,78,87,72,77,77,73,80,74,81,78,74,70,71,95,56,84,74,58,37,33,41,30,45,70,82,49,94,77,67,55,72,46,82,41,63,64,56,26,34,45,39,38,27,64,55,60,94,88,55,55,85,86,44,66,86,49,62,48,72,48,75,42,86,44,82,59,69,31,68,57,55,75,91,76,53,76,58,49,74,32,66,76,61,86,83,43,96,35,41,51,28,37,60,46,45,96,69,71,54,58,32,36,37,42,37,30,29,54,53,89,41,51,80,38,76,88,57,75,69,75,43,74,51,80,36,70,66,90,44,67,44,81,43,50,49,48,25,34,32,38,39,36,38,30,35,56,66,90,47,20,87,82,58,44,38,23,36,40,34,34,31,67,49,37,29,31,49,83,58,85,85,78,76,124